Protein AF-0000000086504980 (afdb_ho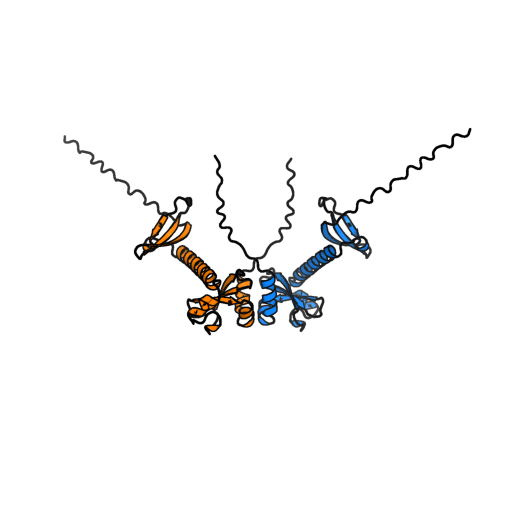modimer)

Nearest PDB structures (foldseek):
  2fmm-assembly1_D  TM=9.911E-01  e=4.989E-09  Homo sapiens
  8jzw-assembly2_B  TM=9.866E-01  e=5.609E-09  Homo sapiens
  6hw2-assembly1_B  TM=9.630E-01  e=6.687E-09  Homo sapiens
  3kup-assembly1_B  TM=9.904E-01  e=2.157E-08  Homo sapiens
  5t1g-assembly1_A  TM=1.002E+00  e=3.654E-08  Homo sapiens

InterPro domains:
  IPR000953 Chromo/chromo shadow domain [PS50013] (20-78)
  IPR000953 Chromo/chromo shadow domain [PS50013] (99-157)
  IPR000953 Chromo/chromo shadow domain [SM00298] (19-71)
  IPR000953 Chromo/chromo shadow domain [SM00298] (98-150)
  IPR008251 Chromo shadow domain [PF01393] (95-154)
  IPR008251 Chromo shadow domain [SM00300] (93-155)
  IPR016197 Chromo-like domain superfamily [SSF54160] (14-74)
  IPR016197 Chromo-like domain superfamily [SSF54160] (91-155)
  IPR017984 Chromo domain subgroup [PR00504] (17-25)
  IPR017984 Chromo domain subgroup [PR00504] (30-44)
  IPR017984 Chromo domain subgroup [PR00504] (45-57)
  IPR023779 Chromo domain, conserved site [PS00598] (37-57)
  IPR023780 Chromo domain [PF00385] (20-69)
  IPR051219 Heterochromatin-associated chromo domain-containing protein [PTHR22812] (3-74)

Sequence (332 aa):
MAEKPKDDTVAEGEEPEEEFTVEKVVDSRMRGGKKEYLLKWKGYPDSENTWEPEENLDCPDLIAAYEDKKKKKDYFEEGSEHPSDLEADNKPRGFDRGLAPERIIGATDSSGELMFLMKWKDSDEADLVPARQANIKCPQIVIAFYEERLTWHTHNDNEDDDKKGDMAEKPKDDTVAEGEEPEEEFTVEKVVDSRMRGGKKEYLLKWKGYPDSENTWEPEENLDCPDLIAAYEDKKKKKDYFEEGSEHPSDLEADNKPRGFDRGLAPERIIGATDSSGELMFLMKWKDS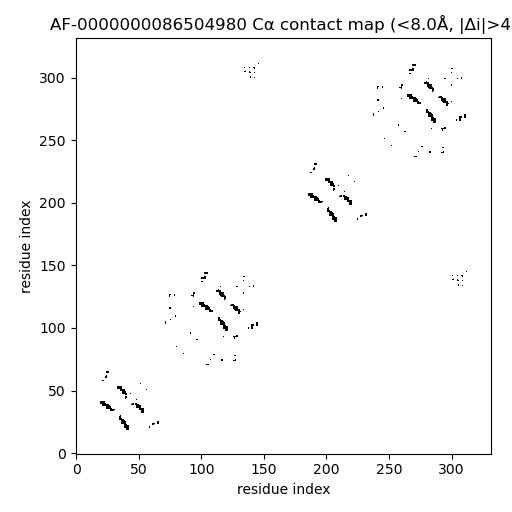DEADLVPARQANIKCPQIVIAFYEERLTWHTHNDNEDDDKKGD

pLDDT: mean 83.07, std 22.73, range [23.31, 98.94]

Radius of gyration: 33.42 Å; Cα contacts (8 Å, |Δi|>4): 359; chains: 2; bounding box: 86×126×79 Å

Organism: NCBI:txid100452

Secondary structure (DSSP, 8-state):
-------------------PPEEEEEEEEEETTEEEEEEEETTS-GGG-EEEEGGG---HHHHHHHHHHHHHHHHHHHHHS-HHHHTTT----GGGG-PPEEEEEEEE-TTSS-EEEEEETT-S-EEEEEHHHHHHH-HHHHHHHHHTT-----------------/-------------------PPEEEEEEEEEETTEEEEEEEETTS-GGG-EEEEGGG---HHHHHHHHHHHHHHHHHHHHHS-HHHHTTT----GGGG-PPEEEEEEEE-TTSS-EEEEEETT-S-EEEEEHHHHHHH-HHHHHHHHHTT-----------------

Foldseek 3Di:
DPPDPPPCPVPPPPPPPPDWAFDAFDDWDADPNFIWTFTDTPPDDSVPTDIDTPVPDDCVPRVVVVVVVVVVVVQVVVQLPPPVVVVPVVDDADCRNVFAWDAFDDWDCPNVAIWTFTDGPPDPDTHTDGPVVCCPPPVVRVVVRVVVVDDDDDPPPPPPPPPPDD/DDDPPPCCPVPPPPPPPPDWDFDAFDDWDADPNFIWTFTDTPPDDSVPTDIDTPVPDDCVPRVVVVVVVVVVVVQVVVQLPPPVVVVPVVDDADCRNVFAWDAFDDWDCPNVAIWTFTDGPPDPDTHTDGPVVCCPPPVVRVVVRVVVVDDDDDPPPPPPPPPPDD

Structure (mmCIF, N/CA/C/O backbone):
data_AF-0000000086504980-model_v1
#
loop_
_entity.id
_entity.type
_entity.pdbx_description
1 polymer 'Chromo domain-containing protein'
#
loop_
_atom_site.group_PDB
_atom_site.id
_atom_site.type_symbol
_atom_site.label_atom_id
_atom_site.label_alt_id
_atom_site.label_comp_id
_atom_site.label_asym_id
_atom_site.label_entity_id
_atom_site.label_seq_id
_atom_site.pdbx_PDB_ins_code
_atom_site.Cartn_x
_atom_site.Cartn_y
_atom_site.Cartn_z
_atom_site.occupancy
_atom_site.B_iso_or_equiv
_atom_site.auth_seq_id
_atom_site.auth_comp_id
_atom_site.auth_asym_id
_atom_site.auth_atom_id
_atom_site.pdbx_PDB_model_num
ATOM 1 N N . MET A 1 1 ? 63.844 -43.625 -48.812 1 30.23 1 MET A N 1
ATOM 2 C CA . MET A 1 1 ? 63.531 -42.938 -47.531 1 30.23 1 MET A CA 1
ATOM 3 C C . MET A 1 1 ? 62.094 -42.406 -47.562 1 30.23 1 MET A C 1
ATOM 5 O O . MET A 1 1 ? 61.781 -41.531 -48.344 1 30.23 1 MET A O 1
ATOM 9 N N . ALA A 1 2 ? 61.062 -43.25 -47.188 1 37.69 2 ALA A N 1
ATOM 10 C CA . ALA A 1 2 ? 59.594 -43.156 -47.219 1 37.69 2 ALA A CA 1
ATOM 11 C C . ALA A 1 2 ? 59.125 -41.969 -46.375 1 37.69 2 ALA A C 1
ATOM 13 O O . ALA A 1 2 ? 59.469 -41.875 -45.188 1 37.69 2 ALA A O 1
ATOM 14 N N . GLU A 1 3 ? 59.062 -40.781 -47.031 1 35.44 3 GLU A N 1
ATOM 15 C CA . GLU A 1 3 ? 58.531 -39.594 -46.375 1 35.44 3 GLU A CA 1
ATOM 16 C C . GLU A 1 3 ? 57.156 -39.812 -45.781 1 35.44 3 GLU A C 1
ATOM 18 O O . GLU A 1 3 ? 56.25 -40.25 -46.5 1 35.44 3 GLU A O 1
ATOM 23 N N . LYS A 1 4 ? 57.094 -40.219 -44.531 1 40.09 4 LYS A N 1
ATOM 24 C CA . LYS A 1 4 ? 55.844 -40.406 -43.75 1 40.09 4 LYS A CA 1
ATOM 25 C C . LYS A 1 4 ? 54.969 -39.188 -43.844 1 40.09 4 LYS A C 1
ATOM 27 O O . LYS A 1 4 ? 55.406 -38.062 -43.625 1 40.09 4 LYS A O 1
ATOM 32 N N . PRO A 1 5 ? 53.938 -39.219 -44.719 1 40.19 5 PRO A N 1
ATOM 33 C CA . PRO A 1 5 ? 53 -38.094 -44.75 1 40.19 5 PRO A CA 1
ATOM 34 C C . PRO A 1 5 ? 52.531 -37.656 -43.344 1 40.19 5 PRO A C 1
ATOM 36 O O . PRO A 1 5 ? 52.375 -38.5 -42.469 1 40.19 5 PRO A O 1
ATOM 39 N N . LYS A 1 6 ? 52.969 -36.5 -42.812 1 39.28 6 LYS A N 1
ATOM 40 C CA . LYS A 1 6 ? 52.5 -35.875 -41.594 1 39.28 6 LYS A CA 1
ATOM 41 C C . LYS A 1 6 ? 51 -35.844 -41.531 1 39.28 6 LYS A C 1
ATOM 43 O O . LYS A 1 6 ? 50.344 -35.344 -42.438 1 39.28 6 LYS A O 1
ATOM 48 N N . ASP A 1 7 ? 50.344 -36.969 -41.156 1 35.12 7 ASP A N 1
ATOM 49 C CA . ASP A 1 7 ? 48.938 -36.969 -40.812 1 35.12 7 ASP A CA 1
ATOM 50 C C . ASP A 1 7 ? 48.562 -35.781 -39.938 1 35.12 7 ASP A C 1
ATOM 52 O O . ASP A 1 7 ? 49 -35.688 -38.781 1 35.12 7 ASP A O 1
ATOM 56 N N . ASP A 1 8 ? 48.75 -34.5 -40.438 1 40.56 8 ASP A N 1
ATOM 57 C CA . ASP A 1 8 ? 48.188 -33.375 -39.75 1 40.56 8 ASP A CA 1
ATOM 58 C C . ASP A 1 8 ? 46.75 -33.625 -39.281 1 40.56 8 ASP A C 1
ATOM 60 O O . ASP A 1 8 ? 45.812 -33.625 -40.094 1 40.56 8 ASP A O 1
ATOM 64 N N . THR A 1 9 ? 46.531 -34.719 -38.531 1 39.75 9 THR A N 1
ATOM 65 C CA . THR A 1 9 ? 45.281 -34.781 -37.844 1 39.75 9 THR A CA 1
ATOM 66 C C . THR A 1 9 ? 44.906 -33.406 -37.25 1 39.75 9 THR A C 1
ATOM 68 O O . THR A 1 9 ? 45.625 -32.875 -36.406 1 39.75 9 THR A O 1
ATOM 71 N N . VAL A 1 10 ? 44.594 -32.406 -38.094 1 39.12 10 VAL A N 1
ATOM 72 C CA . VAL A 1 10 ? 43.906 -31.234 -37.594 1 39.12 10 VAL A CA 1
ATOM 73 C C . VAL A 1 10 ? 42.969 -31.625 -36.438 1 39.12 10 VAL A C 1
ATOM 75 O O . VAL A 1 10 ? 42.062 -32.469 -36.625 1 39.12 10 VAL A O 1
ATOM 78 N N . ALA A 1 11 ? 43.5 -31.703 -35.25 1 42.66 11 ALA A N 1
ATOM 79 C CA . ALA A 1 11 ? 42.656 -31.719 -34.062 1 42.66 11 ALA A CA 1
ATOM 80 C C . ALA A 1 11 ? 41.438 -30.797 -34.25 1 42.66 11 ALA A C 1
ATOM 82 O O . ALA A 1 11 ? 41.594 -29.625 -34.594 1 42.66 11 ALA A O 1
ATOM 83 N N . GLU A 1 12 ? 40.406 -31.234 -34.969 1 42.28 12 GLU A N 1
ATOM 84 C CA . GLU A 1 12 ? 39.125 -30.5 -34.875 1 42.28 12 GLU A CA 1
ATOM 85 C C . GLU A 1 12 ? 38.969 -29.891 -33.469 1 42.28 12 GLU A C 1
ATOM 87 O O . GLU A 1 12 ? 39.031 -30.594 -32.469 1 42.28 12 GLU A O 1
ATOM 92 N N . GLY A 1 13 ? 39.719 -28.844 -33.188 1 41.91 13 GLY A N 1
ATOM 93 C CA . GLY A 1 13 ? 39.531 -28.047 -32 1 41.91 13 GLY A CA 1
ATOM 94 C C . GLY A 1 13 ? 38.094 -28.125 -31.484 1 41.91 13 GLY A C 1
ATOM 95 O O . GLY A 1 13 ? 37.156 -28.266 -32.281 1 41.91 13 GLY A O 1
ATOM 96 N N . GLU A 1 14 ? 37.781 -28.922 -30.453 1 45.47 14 GLU A N 1
ATOM 97 C CA . GLU A 1 14 ? 36.562 -28.797 -29.688 1 45.47 14 GLU A CA 1
ATOM 98 C C . GLU A 1 14 ? 36.031 -27.359 -29.688 1 45.47 14 GLU A C 1
ATOM 100 O O . GLU A 1 14 ? 36.719 -26.438 -29.266 1 45.47 14 GLU A O 1
ATOM 105 N N . GLU A 1 15 ? 35.438 -26.859 -30.734 1 49.44 15 GLU A N 1
ATOM 106 C CA . GLU A 1 15 ? 34.719 -25.578 -30.688 1 49.44 15 GLU A CA 1
ATOM 107 C C . GLU A 1 15 ? 34.156 -25.312 -29.297 1 49.44 15 GLU A C 1
ATOM 109 O O . GLU A 1 15 ? 33.594 -26.203 -28.656 1 49.44 15 GLU A O 1
ATOM 114 N N . PRO A 1 16 ? 34.719 -24.484 -28.484 1 51.75 16 PRO A N 1
ATOM 115 C CA . PRO A 1 16 ? 34.125 -24.125 -27.203 1 51.75 16 PRO A CA 1
ATOM 116 C C . PRO A 1 16 ? 32.594 -24.109 -27.25 1 51.75 16 PRO A C 1
ATOM 118 O O . PRO A 1 16 ? 32 -23.609 -28.219 1 51.75 16 PRO A O 1
ATOM 121 N N . GLU A 1 17 ? 31.828 -25.094 -26.906 1 53.88 17 GLU A N 1
ATOM 122 C CA . GLU A 1 17 ? 30.391 -25.047 -26.75 1 53.88 17 GLU A CA 1
ATOM 123 C C . GLU A 1 17 ? 29.938 -23.75 -26.094 1 53.88 17 GLU A C 1
ATOM 125 O O . GLU A 1 17 ? 30.391 -23.406 -25 1 53.88 17 GLU A O 1
ATOM 130 N N . GLU A 1 18 ? 29.719 -22.641 -26.734 1 60.5 18 GLU A N 1
ATOM 131 C CA . GLU A 1 18 ? 29.219 -21.375 -26.219 1 60.5 18 GLU A CA 1
ATOM 132 C C . GLU A 1 18 ? 28.016 -21.578 -25.297 1 60.5 18 GLU A C 1
ATOM 134 O O . GLU A 1 18 ? 27.047 -22.219 -25.688 1 60.5 18 GLU A O 1
ATOM 139 N N . GLU A 1 19 ? 28.188 -21.625 -24.016 1 80.31 19 GLU A N 1
ATOM 140 C CA . GLU A 1 19 ? 27.109 -21.766 -23.031 1 80.31 19 GLU A CA 1
ATOM 141 C C . GLU A 1 19 ? 26.219 -20.531 -23.016 1 80.31 19 GLU A C 1
ATOM 143 O O . GLU A 1 19 ? 26.703 -19.406 -22.844 1 80.31 19 GLU A O 1
ATOM 148 N N . PHE A 1 20 ? 24.891 -20.688 -23.547 1 89.5 20 PHE A N 1
ATOM 149 C CA . PHE A 1 20 ? 23.906 -19.625 -23.547 1 89.5 20 PHE A CA 1
ATOM 150 C C . PHE A 1 20 ? 23.219 -19.5 -22.188 1 89.5 20 PHE A C 1
ATOM 152 O O . PHE A 1 20 ? 23.031 -20.5 -21.5 1 89.5 20 PHE A O 1
ATOM 159 N N . THR A 1 21 ? 23.141 -18.234 -21.797 1 94.88 21 THR A N 1
ATOM 160 C CA . THR A 1 21 ? 22.5 -17.969 -20.5 1 94.88 21 THR A CA 1
ATOM 161 C C . THR A 1 21 ? 21.078 -17.453 -20.703 1 94.88 21 THR A C 1
ATOM 163 O O . THR A 1 21 ? 20.828 -16.594 -21.547 1 94.88 21 THR A O 1
ATOM 166 N N . VAL A 1 22 ? 20.203 -18.078 -19.969 1 97 22 VAL A N 1
ATOM 167 C CA . VAL A 1 22 ? 18.812 -17.672 -20.062 1 97 22 VAL A CA 1
ATOM 168 C C . VAL A 1 22 ? 18.594 -16.359 -19.312 1 97 22 VAL A C 1
ATOM 170 O O . VAL A 1 22 ? 19.047 -16.219 -18.172 1 97 22 VAL A O 1
ATOM 173 N N . GLU A 1 23 ? 17.953 -15.367 -19.953 1 97.31 23 GLU A N 1
ATOM 174 C CA . GLU A 1 23 ? 17.562 -14.125 -19.297 1 97.31 23 GLU A CA 1
ATOM 175 C C . GLU A 1 23 ? 16.203 -14.266 -18.609 1 97.31 23 GLU A C 1
ATOM 177 O O . GLU A 1 23 ? 16.047 -13.891 -17.438 1 97.31 23 GLU A O 1
ATOM 182 N N . LYS A 1 24 ? 15.297 -14.75 -19.359 1 97.5 24 LYS A N 1
ATOM 183 C CA . LYS A 1 24 ? 13.953 -14.883 -18.812 1 97.5 24 LYS A CA 1
ATOM 184 C C . LYS A 1 24 ? 13.172 -15.984 -19.516 1 97.5 24 LYS A C 1
ATOM 186 O O . LYS A 1 24 ? 13.453 -16.312 -20.672 1 97.5 24 LYS A O 1
ATOM 191 N N . VAL A 1 25 ? 12.25 -16.594 -18.812 1 98.06 25 VAL A N 1
ATOM 192 C CA . VAL A 1 25 ? 11.266 -17.516 -19.391 1 98.06 25 VAL A CA 1
ATOM 193 C C . VAL A 1 25 ? 10.039 -16.719 -19.844 1 98.06 25 VAL A C 1
ATOM 195 O O . VAL A 1 25 ? 9.414 -16.016 -19.047 1 98.06 25 VAL A O 1
ATOM 198 N N . VAL A 1 26 ? 9.617 -16.859 -21.109 1 97.44 26 VAL A N 1
ATOM 199 C CA . VAL A 1 26 ? 8.609 -15.992 -21.719 1 97.44 26 VAL A CA 1
ATOM 200 C C . VAL A 1 26 ? 7.262 -16.719 -21.75 1 97.44 26 VAL A C 1
ATOM 202 O O . VAL A 1 26 ? 6.211 -16.094 -21.562 1 97.44 26 VAL A O 1
ATOM 205 N N . ASP A 1 27 ? 7.305 -17.984 -22.031 1 97.62 27 ASP A N 1
ATOM 206 C CA . ASP A 1 27 ? 6.098 -18.781 -22.219 1 97.62 27 ASP A CA 1
ATOM 207 C C . ASP A 1 27 ? 6.363 -20.266 -21.953 1 97.62 27 ASP A C 1
ATOM 209 O O . ASP A 1 27 ? 7.512 -20.656 -21.734 1 97.62 27 ASP A O 1
ATOM 213 N N . SER A 1 28 ? 5.223 -21.047 -21.891 1 97.88 28 SER A N 1
ATOM 214 C CA . SER A 1 28 ? 5.344 -22.484 -21.688 1 97.88 28 SER A CA 1
ATOM 215 C C . SER A 1 28 ? 4.293 -23.25 -22.5 1 97.88 28 SER A C 1
ATOM 217 O O . SER A 1 28 ? 3.225 -22.703 -22.797 1 97.88 28 SER A O 1
ATOM 219 N N . ARG A 1 29 ? 4.629 -24.469 -22.844 1 97.19 29 ARG A N 1
ATOM 220 C CA . ARG A 1 29 ? 3.686 -25.297 -23.578 1 97.19 29 ARG A CA 1
ATOM 221 C C . ARG A 1 29 ? 3.986 -26.781 -23.359 1 97.19 29 ARG A C 1
ATOM 223 O O . ARG A 1 29 ? 5.027 -27.141 -22.797 1 97.19 29 ARG A O 1
ATOM 230 N N . MET A 1 30 ? 2.998 -27.625 -23.656 1 96.62 30 MET A N 1
ATOM 231 C CA . MET A 1 30 ? 3.166 -29.078 -23.656 1 96.62 30 MET A CA 1
ATOM 232 C C . MET A 1 30 ? 3.279 -29.609 -25.078 1 96.62 30 MET A C 1
ATOM 234 O O . MET A 1 30 ? 2.414 -29.359 -25.906 1 96.62 30 MET A O 1
ATOM 238 N N . ARG A 1 31 ? 4.316 -30.203 -25.469 1 92.31 31 ARG A N 1
ATOM 239 C CA . ARG A 1 31 ? 4.52 -30.844 -26.766 1 92.31 31 ARG A CA 1
ATOM 240 C C . ARG A 1 31 ? 4.934 -32.312 -26.609 1 92.31 31 ARG A C 1
ATOM 242 O O . ARG A 1 31 ? 5.992 -32.594 -26.047 1 92.31 31 ARG A O 1
ATOM 249 N N . GLY A 1 32 ? 4.109 -33.312 -27.219 1 91.62 32 GLY A N 1
ATOM 250 C CA . GLY A 1 32 ? 4.426 -34.719 -27.141 1 91.62 32 GLY A CA 1
ATOM 251 C C . GLY A 1 32 ? 4.621 -35.219 -25.719 1 91.62 32 GLY A C 1
ATOM 252 O O . GLY A 1 32 ? 5.551 -35.969 -25.438 1 91.62 32 GLY A O 1
ATOM 253 N N . GLY A 1 33 ? 3.926 -34.656 -24.781 1 91.81 33 GLY A N 1
ATOM 254 C CA . GLY A 1 33 ? 3.973 -35.031 -23.391 1 91.81 33 GLY A CA 1
ATOM 255 C C . GLY A 1 33 ? 5.117 -34.406 -22.625 1 91.81 33 GLY A C 1
ATOM 256 O O . GLY A 1 33 ? 5.344 -34.719 -21.453 1 91.81 33 GLY A O 1
ATOM 257 N N . LYS A 1 34 ? 5.859 -33.594 -23.328 1 94.75 34 LYS A N 1
ATOM 258 C CA . LYS A 1 34 ? 6.984 -32.906 -22.688 1 94.75 34 LYS A CA 1
ATOM 259 C C . LYS A 1 34 ? 6.711 -31.422 -22.531 1 94.75 34 LYS A C 1
ATOM 261 O O . LYS A 1 34 ? 6.164 -30.797 -23.438 1 94.75 34 LYS A O 1
ATOM 266 N N . LYS A 1 35 ? 7.09 -30.906 -21.328 1 97.06 35 LYS A N 1
ATOM 267 C CA . LYS A 1 35 ? 6.965 -29.469 -21.062 1 97.06 35 LYS A CA 1
ATOM 268 C C . LYS A 1 35 ? 8.102 -28.688 -21.734 1 97.06 35 LYS A C 1
ATOM 270 O O . LYS A 1 35 ? 9.266 -29.078 -21.625 1 97.06 35 LYS A O 1
ATOM 275 N N . GLU A 1 36 ? 7.711 -27.641 -22.453 1 98.25 36 GLU A N 1
ATOM 276 C CA . GLU A 1 36 ? 8.68 -26.75 -23.078 1 98.25 36 GLU A CA 1
ATOM 277 C C . GLU A 1 36 ? 8.469 -25.297 -22.641 1 98.25 36 GLU A C 1
ATOM 279 O O . GLU A 1 36 ? 7.348 -24.891 -22.344 1 98.25 36 GLU A O 1
ATOM 284 N N . TYR A 1 37 ? 9.641 -24.594 -22.594 1 98.56 37 TYR A N 1
ATOM 285 C CA . TYR A 1 37 ? 9.602 -23.188 -22.234 1 98.56 37 TYR A CA 1
ATOM 286 C C . TYR A 1 37 ? 10.203 -22.328 -23.344 1 98.56 37 TYR A C 1
ATOM 288 O O . TYR A 1 37 ? 11.211 -22.688 -23.953 1 98.56 37 TYR A O 1
ATOM 296 N N . LEU A 1 38 ? 9.547 -21.156 -23.672 1 98.44 38 LEU A N 1
ATOM 297 C CA . LEU A 1 38 ? 10.109 -20.141 -24.547 1 98.44 38 LEU A CA 1
ATOM 298 C C . LEU A 1 38 ? 11.078 -19.25 -23.781 1 98.44 38 LEU A C 1
ATOM 300 O O . LEU A 1 38 ? 10.703 -18.609 -22.797 1 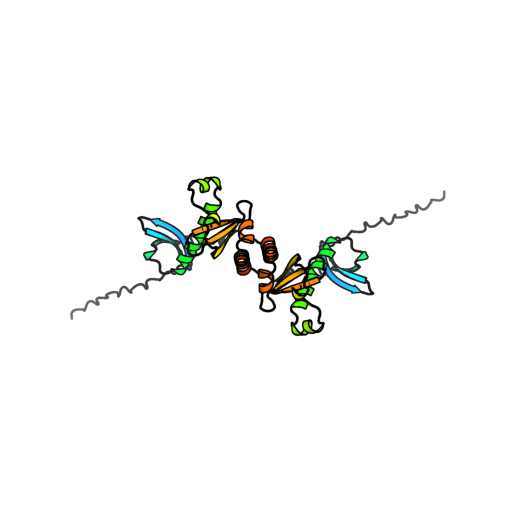98.44 38 LEU A O 1
ATOM 304 N N . LEU A 1 39 ? 12.359 -19.203 -24.281 1 98.44 39 LEU A N 1
ATOM 305 C CA . LEU A 1 39 ? 13.406 -18.547 -23.5 1 98.44 39 LEU A CA 1
ATOM 306 C C . LEU A 1 39 ? 13.891 -17.297 -24.219 1 98.44 39 LEU A C 1
ATOM 308 O O . LEU A 1 39 ? 14.133 -17.312 -25.422 1 98.44 39 LEU A O 1
ATOM 312 N N . LYS A 1 40 ? 14.016 -16.266 -23.438 1 98.44 40 LYS A N 1
ATOM 313 C CA . LYS A 1 40 ? 14.828 -15.133 -23.859 1 98.44 40 LYS A CA 1
ATOM 314 C C . LYS A 1 40 ? 16.266 -15.289 -23.375 1 98.44 40 LYS A C 1
ATOM 316 O O . LYS A 1 40 ? 16.516 -15.516 -22.188 1 98.44 40 LYS A O 1
ATOM 321 N N . TRP A 1 41 ? 17.188 -15.172 -24.328 1 97.19 41 TRP A N 1
ATOM 322 C CA . TRP A 1 41 ? 18.594 -15.398 -24.016 1 97.19 41 TRP A CA 1
ATOM 323 C C . TRP A 1 41 ? 19.297 -14.078 -23.703 1 97.19 41 TRP A C 1
ATOM 325 O O . TRP A 1 41 ? 19.047 -13.062 -24.359 1 97.19 41 TRP A O 1
ATOM 335 N N . LYS A 1 42 ? 20.219 -14.188 -22.703 1 96.75 42 LYS A N 1
ATOM 336 C CA . LYS A 1 42 ? 20.984 -13 -22.328 1 96.75 42 LYS A CA 1
ATOM 337 C C . LYS A 1 42 ? 21.797 -12.469 -23.516 1 96.75 42 LYS A C 1
ATOM 339 O O . LYS A 1 42 ? 22.516 -13.227 -24.156 1 96.75 42 LYS A O 1
ATOM 344 N N . GLY A 1 43 ? 21.625 -11.148 -23.844 1 96 43 GLY A N 1
ATOM 345 C CA . GLY A 1 43 ? 22.391 -10.531 -24.906 1 96 43 GLY A CA 1
ATOM 346 C C . GLY A 1 43 ? 21.734 -10.664 -26.266 1 96 43 GLY A C 1
ATOM 347 O O . GLY A 1 43 ? 22.25 -10.156 -27.266 1 96 43 GLY A O 1
ATOM 348 N N . TYR A 1 44 ? 20.609 -11.422 -26.375 1 96.38 44 TYR A N 1
ATOM 349 C CA . TYR A 1 44 ? 19.938 -11.633 -27.656 1 96.38 44 TYR A CA 1
ATOM 350 C C . TYR A 1 44 ? 18.531 -11.023 -27.656 1 96.38 44 TYR A C 1
ATOM 352 O O . TYR A 1 44 ? 17.891 -10.938 -26.594 1 96.38 44 TYR A O 1
ATOM 360 N N . PRO A 1 45 ? 18.109 -10.43 -28.75 1 96.81 45 PRO A N 1
ATOM 361 C CA . PRO A 1 45 ? 16.75 -9.875 -28.844 1 96.81 45 PRO A CA 1
ATOM 362 C C . PRO A 1 45 ? 15.664 -10.953 -28.766 1 96.81 45 PRO A C 1
ATOM 364 O O . PRO A 1 45 ? 15.969 -12.148 -28.859 1 96.81 45 PRO A O 1
ATOM 367 N N . ASP A 1 46 ? 14.492 -10.516 -28.609 1 96.38 46 ASP A N 1
ATOM 368 C CA . ASP A 1 46 ? 13.367 -11.43 -28.469 1 96.38 46 ASP A CA 1
ATOM 369 C C . ASP A 1 46 ? 13.203 -12.297 -29.719 1 96.38 46 ASP A C 1
ATOM 371 O O . ASP A 1 46 ? 12.656 -13.398 -29.656 1 96.38 46 ASP A O 1
ATOM 375 N N . SER A 1 47 ? 13.562 -11.766 -30.875 1 97.25 47 SER A N 1
ATOM 376 C CA . SER A 1 47 ? 13.445 -12.492 -32.125 1 97.25 47 SER A CA 1
ATOM 377 C C . SER A 1 47 ? 14.234 -13.797 -32.094 1 97.25 47 SER A C 1
ATOM 379 O O . SER A 1 47 ? 14.016 -14.688 -32.938 1 97.25 47 SER A O 1
ATOM 381 N N . GLU A 1 48 ? 15.125 -13.898 -31.172 1 96.88 48 GLU A N 1
ATOM 382 C CA . GLU A 1 48 ? 15.984 -15.078 -31.094 1 96.88 48 GLU A CA 1
ATOM 383 C C . GLU A 1 48 ? 15.531 -16.016 -29.969 1 96.88 48 GLU A C 1
ATOM 385 O O . GLU A 1 48 ? 16.234 -16.969 -29.641 1 96.88 48 GLU A O 1
ATOM 390 N N . ASN A 1 49 ? 14.414 -15.75 -29.453 1 97.94 49 ASN A N 1
ATOM 391 C CA . ASN A 1 49 ? 13.867 -16.656 -28.453 1 97.94 49 ASN A CA 1
ATOM 392 C C . ASN A 1 49 ? 13.68 -18.062 -29.016 1 97.94 49 ASN A C 1
ATOM 394 O O . ASN A 1 49 ? 13.383 -18.219 -30.203 1 97.94 49 ASN A O 1
ATOM 398 N N . THR A 1 50 ? 13.836 -19.141 -28.203 1 97.75 50 THR A N 1
ATOM 399 C CA . THR A 1 50 ? 13.664 -20.5 -28.688 1 97.75 50 THR A CA 1
ATOM 400 C C . THR A 1 50 ? 12.914 -21.344 -27.672 1 97.75 50 THR A C 1
ATOM 402 O O . THR A 1 50 ? 13.031 -21.125 -26.453 1 97.75 50 THR A O 1
ATOM 405 N N . TRP A 1 51 ? 12.133 -22.234 -28.078 1 97.88 51 TRP A N 1
ATOM 406 C CA . TRP A 1 51 ? 11.492 -23.234 -27.234 1 97.88 51 TRP A CA 1
ATOM 407 C C . TRP A 1 51 ? 12.477 -24.328 -26.844 1 97.88 51 TRP A C 1
ATOM 409 O O . TRP A 1 51 ? 13.125 -24.938 -27.703 1 97.88 51 TRP A O 1
ATOM 419 N N . GLU A 1 52 ? 12.664 -24.531 -25.516 1 96.75 52 GLU A N 1
ATOM 420 C CA . GLU A 1 52 ? 13.57 -25.547 -24.984 1 96.75 52 GLU A CA 1
ATOM 421 C C . GLU A 1 52 ? 12.844 -26.484 -24.016 1 96.75 52 GLU A C 1
ATOM 423 O O . GLU A 1 52 ? 12.055 -26.031 -23.188 1 96.75 52 GLU A O 1
ATOM 428 N N . PRO A 1 53 ? 13.07 -27.812 -24.219 1 96.88 53 PRO A N 1
ATOM 429 C CA . PRO A 1 53 ? 12.484 -28.734 -23.25 1 96.88 53 PRO A CA 1
ATOM 430 C C . PRO A 1 53 ? 12.977 -28.484 -21.828 1 96.88 53 PRO A C 1
ATOM 432 O O . PRO A 1 53 ? 14.141 -28.109 -21.625 1 96.88 53 PRO A O 1
ATOM 435 N N . GLU A 1 54 ? 12.078 -28.703 -20.859 1 96.5 54 GLU A N 1
ATOM 436 C CA . GLU A 1 54 ? 12.398 -28.469 -19.453 1 96.5 54 GLU A CA 1
ATOM 437 C C . GLU A 1 54 ? 13.648 -29.234 -19.047 1 96.5 54 GLU A C 1
ATOM 439 O O . GLU A 1 54 ? 14.484 -28.719 -18.297 1 96.5 54 GLU A O 1
ATOM 444 N N . GLU A 1 55 ? 13.852 -30.438 -19.531 1 94.94 55 GLU A N 1
ATOM 445 C CA . GLU A 1 55 ? 14.953 -31.312 -19.141 1 94.94 55 GLU A CA 1
ATOM 446 C C . GLU A 1 55 ? 16.297 -30.75 -19.578 1 94.94 55 GLU A C 1
ATOM 448 O O . GLU A 1 55 ? 17.344 -31.141 -19.062 1 94.94 55 GLU A O 1
ATOM 453 N N . ASN A 1 56 ? 16.312 -29.797 -20.516 1 92.44 56 ASN A N 1
ATOM 454 C CA . ASN A 1 56 ? 17.547 -29.219 -21.031 1 92.44 56 ASN A CA 1
ATOM 455 C C . ASN A 1 56 ? 17.953 -27.984 -20.25 1 92.44 56 ASN A C 1
ATOM 457 O O . ASN A 1 56 ? 19.031 -27.422 -20.484 1 92.44 56 ASN A O 1
ATOM 461 N N . LEU A 1 57 ? 17.078 -27.578 -19.422 1 95.06 57 LEU A N 1
ATOM 462 C CA . LEU A 1 57 ? 17.281 -26.266 -18.797 1 95.06 57 LEU A CA 1
ATOM 463 C C . LEU A 1 57 ? 17.859 -26.422 -17.391 1 95.06 57 LEU A C 1
ATOM 465 O O . LEU A 1 57 ? 17.484 -27.344 -16.656 1 95.06 57 LEU A O 1
ATOM 469 N N . ASP A 1 58 ? 18.922 -25.578 -17.094 1 94.62 58 ASP A N 1
ATOM 470 C CA . ASP A 1 58 ? 19.531 -25.531 -15.766 1 94.62 58 ASP A CA 1
ATOM 471 C C . ASP A 1 58 ? 19.266 -24.203 -15.078 1 94.62 58 ASP A C 1
ATOM 473 O O . ASP A 1 58 ? 20.203 -23.562 -14.578 1 94.62 58 ASP A O 1
ATOM 477 N N . CYS A 1 59 ? 18.047 -23.688 -14.992 1 95.81 59 CYS A N 1
ATOM 478 C CA . CYS A 1 59 ? 17.656 -22.438 -14.359 1 95.81 59 CYS A CA 1
ATOM 479 C C . CYS A 1 59 ? 16.375 -22.609 -13.547 1 95.81 59 CYS A C 1
ATOM 481 O O . CYS A 1 59 ? 15.367 -21.953 -13.828 1 95.81 59 CYS A O 1
ATOM 483 N N . PRO A 1 60 ? 16.5 -23.453 -12.562 1 96 60 PRO A N 1
ATOM 484 C CA . PRO A 1 60 ? 15.305 -23.781 -11.773 1 96 60 PRO A CA 1
ATOM 485 C C . PRO A 1 60 ? 14.625 -22.547 -11.203 1 96 60 PRO A C 1
ATOM 487 O O . PRO A 1 60 ? 13.391 -22.484 -11.133 1 96 60 PRO A O 1
ATOM 490 N N . ASP A 1 61 ? 15.43 -21.531 -10.836 1 97.06 61 ASP A N 1
ATOM 491 C CA . ASP A 1 61 ? 14.859 -20.344 -10.227 1 97.06 61 ASP A CA 1
ATOM 492 C C . ASP A 1 61 ? 13.992 -19.562 -11.219 1 97.06 61 ASP A C 1
ATOM 494 O O . ASP A 1 61 ? 12.891 -19.125 -10.891 1 97.06 61 ASP A O 1
ATOM 498 N N . LEU A 1 62 ? 14.453 -19.438 -12.344 1 97.5 62 LEU A N 1
ATOM 499 C CA . LEU A 1 62 ? 13.711 -18.719 -13.375 1 97.5 62 LEU A CA 1
ATOM 500 C C . LEU A 1 62 ? 12.422 -19.469 -13.734 1 97.5 62 LEU A C 1
ATOM 502 O O . LEU A 1 62 ? 11.383 -18.844 -13.938 1 97.5 62 LEU A O 1
ATOM 506 N N . ILE A 1 63 ? 12.516 -20.734 -13.812 1 97.25 63 ILE A N 1
ATOM 507 C CA . ILE A 1 63 ? 11.359 -21.562 -14.148 1 97.25 63 ILE A CA 1
ATOM 508 C C . ILE A 1 63 ? 10.312 -21.453 -13.039 1 97.25 63 ILE A C 1
ATOM 510 O O . ILE A 1 63 ? 9.125 -21.25 -13.312 1 97.25 63 ILE A O 1
ATOM 514 N N . ALA A 1 64 ? 10.836 -21.578 -11.852 1 96.44 64 ALA A N 1
ATOM 515 C CA . ALA A 1 64 ? 9.93 -21.469 -10.711 1 96.44 64 ALA A CA 1
ATOM 516 C C . ALA A 1 64 ? 9.219 -20.125 -10.695 1 96.44 64 ALA A C 1
ATOM 518 O O . ALA A 1 64 ? 8.016 -20.047 -10.445 1 96.44 64 ALA A O 1
ATOM 519 N N . ALA A 1 65 ? 9.961 -19.125 -10.906 1 96 65 ALA A N 1
ATOM 520 C CA . ALA A 1 65 ? 9.391 -17.781 -10.922 1 96 65 ALA A CA 1
ATOM 521 C C . ALA A 1 65 ? 8.312 -17.656 -11.992 1 96 65 ALA A C 1
ATOM 523 O O . ALA A 1 65 ? 7.246 -17.078 -11.742 1 96 65 ALA A O 1
ATOM 524 N N . TYR A 1 66 ? 8.57 -18.109 -13.125 1 96.88 66 TYR A N 1
ATOM 525 C CA . TYR A 1 66 ? 7.617 -18.078 -14.234 1 96.88 66 TYR A CA 1
ATOM 526 C C . TYR A 1 66 ? 6.348 -18.844 -13.883 1 96.88 66 TYR A C 1
ATOM 528 O O . TYR A 1 66 ? 5.238 -18.344 -14.102 1 96.88 66 TYR A O 1
ATOM 536 N N . GLU A 1 67 ? 6.555 -20.016 -13.398 1 95.62 67 GLU A N 1
ATOM 537 C CA . GLU A 1 67 ? 5.41 -20.859 -13.07 1 95.62 67 GLU A CA 1
ATOM 538 C C . GLU A 1 67 ? 4.555 -20.234 -11.977 1 95.62 67 GLU A C 1
ATOM 540 O O . GLU A 1 67 ? 3.328 -20.328 -12.008 1 95.62 67 GLU A O 1
ATOM 545 N N . ASP A 1 68 ? 5.195 -19.672 -11.039 1 93.94 68 ASP A N 1
ATOM 546 C CA . ASP A 1 68 ? 4.473 -18.984 -9.969 1 93.94 68 ASP A CA 1
ATOM 547 C C . ASP A 1 68 ? 3.625 -17.844 -10.516 1 93.94 68 ASP A C 1
ATOM 549 O O . ASP A 1 68 ? 2.465 -17.688 -10.125 1 93.94 68 ASP A O 1
ATOM 553 N N . LYS A 1 69 ? 4.207 -17.078 -11.32 1 94.5 69 LYS A N 1
ATOM 554 C CA . LYS A 1 69 ? 3.488 -15.969 -11.945 1 94.5 69 LYS A CA 1
ATOM 555 C C . LYS A 1 69 ? 2.295 -16.469 -12.75 1 94.5 69 LYS A C 1
ATOM 557 O O . LYS A 1 69 ? 1.208 -15.891 -12.688 1 94.5 69 LYS A O 1
ATOM 562 N N . LYS A 1 70 ? 2.539 -17.438 -13.508 1 94.25 70 LYS A N 1
ATOM 563 C CA . LYS A 1 70 ? 1.488 -18.016 -14.336 1 94.25 70 LYS A CA 1
ATOM 564 C C . LYS A 1 70 ? 0.341 -18.547 -13.484 1 94.25 70 LYS A C 1
ATOM 566 O O . LYS A 1 70 ? -0.83 -18.328 -13.805 1 94.25 70 LYS A O 1
ATOM 571 N N . LYS A 1 71 ? 0.689 -19.25 -12.469 1 93.38 71 LYS A N 1
ATOM 572 C CA . LYS A 1 71 ? -0.313 -19.797 -11.555 1 93.38 71 LYS A CA 1
ATOM 573 C C . LYS A 1 71 ? -1.186 -18.688 -10.969 1 93.38 71 LYS A C 1
ATOM 575 O O . LYS A 1 71 ? -2.41 -18.812 -10.914 1 93.38 71 LYS A O 1
ATOM 580 N N . LYS A 1 72 ? -0.627 -17.688 -10.492 1 94.12 72 LYS A N 1
ATOM 581 C CA . LYS A 1 72 ? -1.365 -16.562 -9.93 1 94.12 72 LYS A CA 1
ATOM 582 C C . LYS A 1 72 ? -2.312 -15.953 -10.961 1 94.12 72 LYS A C 1
ATOM 584 O O . LYS A 1 72 ? -3.471 -15.656 -10.648 1 94.12 72 LYS A O 1
ATOM 589 N N . LYS A 1 73 ? -1.712 -15.766 -12.133 1 93.31 73 LYS A N 1
ATOM 590 C CA . LYS A 1 73 ? -2.527 -15.219 -13.211 1 93.31 73 LYS A CA 1
ATOM 591 C C . LYS A 1 73 ? -3.738 -16.109 -13.484 1 93.31 73 LYS A C 1
ATOM 593 O O . LYS A 1 73 ? -4.848 -15.609 -13.68 1 93.31 73 LYS A O 1
ATOM 598 N N . ASP A 1 74 ? -3.498 -17.328 -13.508 1 92.31 74 ASP A N 1
ATOM 599 C CA . ASP A 1 74 ? -4.578 -18.281 -13.742 1 92.31 74 ASP A CA 1
ATOM 600 C C . ASP A 1 74 ? -5.633 -18.203 -12.641 1 92.31 74 ASP A C 1
ATOM 602 O O . ASP A 1 74 ? -6.832 -18.25 -12.922 1 92.31 74 ASP A O 1
ATOM 606 N N . TYR A 1 75 ? -5.191 -18.109 -11.453 1 91.88 75 TYR A N 1
ATOM 607 C CA . TYR A 1 75 ? -6.113 -18 -10.328 1 91.88 75 TYR A CA 1
ATOM 608 C C . TYR A 1 75 ? -6.969 -16.734 -10.438 1 91.88 75 TYR A C 1
ATOM 610 O O . TYR A 1 75 ? -8.172 -16.781 -10.18 1 91.88 75 TYR A O 1
ATOM 618 N N . PHE A 1 76 ? -6.379 -15.68 -10.812 1 92.56 76 PHE A N 1
ATOM 619 C CA . PHE A 1 76 ? -7.125 -14.43 -10.961 1 92.56 76 PHE A CA 1
ATOM 620 C C . PHE A 1 76 ? -8.156 -14.547 -12.078 1 92.56 76 PHE A C 1
ATOM 622 O O . PHE A 1 76 ? -9.289 -14.078 -11.93 1 92.56 76 PHE A O 1
ATOM 629 N N . GLU A 1 77 ? -7.777 -15.203 -13.117 1 87.19 77 GLU A N 1
ATOM 630 C CA . GLU A 1 77 ? -8.656 -15.336 -14.273 1 87.19 77 GLU A CA 1
ATOM 631 C C . GLU A 1 77 ? -9.805 -16.297 -13.984 1 87.19 77 GLU A C 1
ATOM 633 O O . GLU A 1 77 ? -10.945 -16.062 -14.391 1 87.19 77 GLU A O 1
ATOM 638 N N . GLU A 1 78 ? -9.5 -17.297 -13.398 1 83.12 78 GLU A N 1
ATOM 639 C CA . GLU A 1 78 ? -10.516 -18.297 -13.078 1 83.12 78 GLU A CA 1
ATOM 640 C C . GLU A 1 78 ? -11.508 -17.766 -12.039 1 83.12 78 GLU A C 1
ATOM 642 O O . GLU A 1 78 ? -12.695 -18.078 -12.086 1 83.12 78 GLU A O 1
ATOM 647 N N . GLY A 1 79 ? -11.039 -17.016 -11.086 1 79.44 79 GLY A N 1
ATOM 648 C CA . GLY A 1 79 ? -11.883 -16.469 -10.039 1 79.44 79 GLY A CA 1
ATOM 649 C C . GLY A 1 79 ? -12.781 -15.344 -10.516 1 79.44 79 GLY A C 1
ATOM 650 O O . GLY A 1 79 ? -13.781 -15.023 -9.875 1 79.44 79 GLY A O 1
ATOM 651 N N . SER A 1 80 ? -12.297 -14.648 -11.508 1 71.5 80 SER A N 1
ATOM 652 C CA . SER A 1 80 ? -13.086 -13.547 -12.047 1 71.5 80 SER A CA 1
ATOM 653 C C . SER A 1 80 ? -14.234 -14.055 -12.914 1 71.5 80 SER A C 1
ATOM 655 O O . SER A 1 80 ? -15.141 -13.297 -13.258 1 71.5 80 SER A O 1
ATOM 657 N N . GLU A 1 81 ? -14.086 -15.273 -13.305 1 64.12 81 GLU A N 1
ATOM 658 C CA . GLU A 1 81 ? -15.172 -15.836 -14.109 1 64.12 81 GLU A CA 1
ATOM 659 C C . GLU A 1 81 ? -16.438 -15.984 -13.281 1 64.12 81 GLU A C 1
ATOM 661 O O . GLU A 1 81 ? -16.391 -16.109 -12.062 1 64.12 81 GLU A O 1
ATOM 666 N N . HIS A 1 82 ? -17.609 -15.57 -13.805 1 57.31 82 HIS A N 1
ATOM 667 C CA . HIS A 1 82 ? -18.953 -15.445 -13.281 1 57.31 82 HIS A CA 1
ATOM 668 C C . HIS A 1 82 ? -19.25 -16.516 -12.234 1 57.31 82 HIS A C 1
ATOM 670 O O . HIS A 1 82 ? -19.047 -17.703 -12.477 1 57.31 82 HIS A O 1
ATOM 676 N N . PRO A 1 83 ? -19.391 -15.93 -10.961 1 54.25 83 PRO A N 1
ATOM 677 C CA . PRO A 1 83 ? -19.766 -16.797 -9.836 1 54.25 83 PRO A CA 1
ATOM 678 C C . PRO A 1 83 ? -20.656 -17.953 -10.258 1 54.25 83 PRO A C 1
ATOM 680 O O . PRO A 1 83 ? -20.578 -19.031 -9.672 1 54.25 83 PRO A O 1
ATOM 683 N N . SER A 1 84 ? -21.516 -17.688 -11.133 1 53.28 84 SER A N 1
ATOM 684 C CA . SER A 1 84 ? -22.5 -18.688 -11.516 1 53.28 84 SER A CA 1
ATOM 685 C C . SER A 1 84 ? -21.844 -19.953 -12.031 1 53.28 84 SER A C 1
ATOM 687 O O . SER A 1 84 ? -22.328 -21.062 -11.789 1 53.28 84 SER A O 1
ATOM 689 N N . ASP A 1 85 ? -20.844 -19.797 -12.742 1 53.06 85 ASP A N 1
ATOM 690 C CA . ASP A 1 85 ? -20.281 -20.984 -13.359 1 53.06 85 ASP A CA 1
ATOM 691 C C . ASP A 1 85 ? -19.453 -21.781 -12.359 1 53.06 85 ASP A C 1
ATOM 693 O O . ASP A 1 85 ? -19.375 -23 -12.453 1 53.06 85 ASP A O 1
ATOM 697 N N . LEU A 1 86 ? -18.828 -21.125 -11.461 1 56.34 86 LEU A N 1
ATOM 698 C CA . LEU A 1 86 ? -18.078 -21.812 -10.406 1 56.34 86 LEU A CA 1
ATOM 699 C C . LEU A 1 86 ? -19.031 -22.547 -9.461 1 56.34 86 LEU A C 1
ATOM 701 O O . LEU A 1 86 ? -18.609 -23.422 -8.711 1 56.34 86 LEU A O 1
ATOM 705 N N . GLU A 1 87 ? -20.219 -22.062 -9.461 1 54.56 87 GLU A N 1
ATOM 706 C CA . GLU A 1 87 ? -21.219 -22.719 -8.648 1 54.56 87 GLU A CA 1
ATOM 707 C C . GLU A 1 87 ? -21.484 -24.141 -9.133 1 54.56 87 GLU A C 1
ATOM 709 O O . GLU A 1 87 ? -22 -24.969 -8.383 1 54.56 87 GLU A O 1
ATOM 714 N N . ALA A 1 88 ? -21.062 -24.344 -10.344 1 56.12 88 ALA A N 1
ATOM 715 C CA . ALA A 1 88 ? -21.562 -25.594 -10.891 1 56.12 88 ALA A CA 1
ATOM 716 C C . ALA A 1 88 ? -20.812 -26.797 -10.289 1 56.12 88 ALA A C 1
ATOM 718 O O . ALA A 1 88 ? -21.406 -27.859 -10.094 1 56.12 88 ALA A O 1
ATOM 719 N N . ASP A 1 89 ? -19.609 -26.719 -10.023 1 63.25 89 ASP A N 1
ATOM 720 C CA . ASP A 1 89 ? -18.922 -27.953 -9.664 1 63.25 89 ASP A CA 1
ATOM 721 C C . ASP A 1 89 ? -19.016 -28.219 -8.164 1 63.25 89 ASP A C 1
ATOM 723 O O . ASP A 1 89 ? -18.484 -29.219 -7.672 1 63.25 89 ASP A O 1
ATOM 727 N N . ASN A 1 90 ? -19.844 -27.609 -7.422 1 72.94 90 ASN A N 1
ATOM 728 C CA . ASN A 1 90 ? -20.219 -27.859 -6.027 1 72.94 90 ASN A CA 1
ATOM 729 C C . ASN A 1 90 ? -18.984 -27.828 -5.117 1 72.94 90 ASN A C 1
ATOM 731 O O . ASN A 1 90 ? -19.031 -28.344 -3.998 1 72.94 90 ASN A O 1
ATOM 735 N N . LYS A 1 91 ? -17.719 -27.547 -5.559 1 83.88 91 LYS A N 1
ATOM 736 C CA . LYS A 1 91 ? -16.578 -27.5 -4.66 1 83.88 91 LYS A CA 1
ATOM 737 C C . LYS A 1 91 ? -16.516 -26.172 -3.908 1 83.88 91 LYS A C 1
ATOM 739 O O . LYS A 1 91 ? -16.734 -25.109 -4.496 1 83.88 91 LYS A O 1
ATOM 744 N N . PRO A 1 92 ? -16.328 -26.359 -2.58 1 92.06 92 PRO A N 1
ATOM 745 C CA . PRO A 1 92 ? -16.234 -25.109 -1.815 1 92.06 92 PRO A CA 1
ATOM 746 C C . PRO A 1 92 ? -15.039 -24.25 -2.244 1 92.06 92 PRO A C 1
ATOM 748 O O . PRO A 1 92 ? -13.992 -24.781 -2.625 1 92.06 92 PRO A O 1
ATOM 751 N N . ARG A 1 93 ? -15.227 -23.016 -2.295 1 93.56 93 ARG A N 1
ATOM 752 C CA . ARG A 1 93 ? -14.172 -22.062 -2.604 1 93.56 93 ARG A CA 1
ATOM 753 C C . ARG A 1 93 ? -14.07 -21 -1.515 1 93.56 93 ARG A C 1
ATOM 755 O O . ARG A 1 93 ? -14.961 -20.875 -0.668 1 93.56 93 ARG A O 1
ATOM 762 N N . GLY A 1 94 ? -12.883 -20.297 -1.553 1 96.19 94 GLY A N 1
ATOM 763 C CA . GLY A 1 94 ? -12.695 -19.25 -0.557 1 96.19 94 GLY A CA 1
ATOM 764 C C . GLY A 1 94 ? -12.789 -19.766 0.868 1 96.19 94 GLY A C 1
ATOM 765 O O . GLY A 1 94 ? -12.297 -20.859 1.174 1 96.19 94 GLY A O 1
ATOM 766 N N . PHE A 1 95 ? -13.414 -18.922 1.685 1 97.56 95 PHE A N 1
ATOM 767 C CA . PHE A 1 95 ? -13.5 -19.25 3.104 1 97.56 95 PHE A CA 1
ATOM 768 C C . PHE A 1 95 ? -14.43 -20.422 3.34 1 97.56 95 PHE A C 1
ATOM 770 O O . PHE A 1 95 ? -14.383 -21.062 4.398 1 97.56 95 PHE A O 1
ATOM 777 N N . ASP A 1 96 ? -15.281 -20.828 2.367 1 95.62 96 ASP A N 1
ATOM 778 C CA . ASP A 1 96 ? -16.188 -21.969 2.471 1 95.62 96 ASP A CA 1
ATOM 779 C C . ASP A 1 96 ? -15.414 -23.281 2.49 1 95.62 96 ASP A C 1
ATOM 781 O O . ASP A 1 96 ? -15.953 -24.312 2.865 1 95.62 96 ASP A O 1
ATOM 785 N N . ARG A 1 97 ? -14.148 -23.25 2.141 1 95.25 97 ARG A N 1
ATOM 786 C CA . ARG A 1 97 ? -13.305 -24.453 2.234 1 95.25 97 ARG A CA 1
ATOM 787 C C . ARG A 1 97 ? -13.117 -24.875 3.688 1 95.25 97 ARG A C 1
ATOM 789 O O . ARG A 1 97 ? -12.789 -26.031 3.965 1 95.25 97 ARG A O 1
ATOM 796 N N . GLY A 1 98 ? -13.242 -23.953 4.594 1 96.75 98 GLY A N 1
ATOM 797 C CA . GLY A 1 98 ? -13.031 -24.25 6.004 1 96.75 98 GLY A CA 1
ATOM 798 C C . GLY A 1 98 ? -11.57 -24.438 6.359 1 96.75 98 GLY A C 1
ATOM 799 O O . GLY A 1 98 ? -11.242 -25.078 7.363 1 96.75 98 GLY A O 1
ATOM 800 N N . LEU A 1 99 ? -10.664 -23.969 5.5 1 97.75 99 LEU A N 1
ATOM 801 C CA . LEU A 1 99 ? -9.227 -24.062 5.73 1 97.75 99 LEU A CA 1
ATOM 802 C C . LEU A 1 99 ? -8.695 -22.781 6.363 1 97.75 99 LEU A C 1
ATOM 804 O O . LEU A 1 99 ? -9.297 -21.703 6.211 1 97.75 99 LEU A O 1
ATOM 808 N N . ALA A 1 100 ? -7.57 -22.938 7.082 1 98.44 100 ALA A N 1
ATOM 809 C CA . ALA A 1 100 ? -6.938 -21.781 7.691 1 98.44 100 ALA A CA 1
ATOM 810 C C . ALA A 1 100 ? -6.18 -20.953 6.648 1 98.44 100 ALA A C 1
ATOM 812 O O . ALA A 1 100 ? -5.43 -21.516 5.844 1 98.44 100 ALA A O 1
ATOM 813 N N . PRO A 1 101 ? -6.449 -19.641 6.652 1 98.69 101 PRO A N 1
ATOM 814 C CA . PRO A 1 101 ? -5.684 -18.781 5.738 1 98.69 101 PRO A CA 1
ATOM 815 C C . PRO A 1 101 ? -4.188 -18.781 6.043 1 98.69 101 PRO A C 1
ATOM 817 O O . PRO A 1 101 ? -3.793 -18.766 7.211 1 98.69 101 PRO A O 1
ATOM 820 N N . GLU A 1 102 ? -3.418 -18.844 4.977 1 98.75 102 GLU A N 1
ATOM 821 C CA . GLU A 1 102 ? -1.969 -18.781 5.148 1 98.75 102 GLU A CA 1
ATOM 822 C C . GLU A 1 102 ? -1.437 -17.375 4.855 1 98.75 102 GLU A C 1
ATOM 824 O O . GLU A 1 102 ? -0.748 -16.781 5.684 1 98.75 102 GLU A O 1
ATOM 829 N N . ARG A 1 103 ? -1.639 -16.938 3.633 1 98.56 103 ARG A N 1
ATOM 830 C CA . ARG A 1 103 ? -1.197 -15.609 3.211 1 98.56 103 ARG A CA 1
ATOM 831 C C . ARG A 1 103 ? -1.938 -15.156 1.955 1 98.56 103 ARG A C 1
ATOM 833 O O . ARG A 1 103 ? -2.508 -15.984 1.236 1 98.56 103 ARG A O 1
ATOM 840 N N . ILE A 1 104 ? -1.903 -13.891 1.762 1 98.56 104 ILE A N 1
ATOM 841 C CA . ILE A 1 104 ? -2.418 -13.32 0.522 1 98.56 104 ILE A CA 1
ATOM 842 C C . ILE A 1 104 ? -1.279 -13.156 -0.482 1 98.56 104 ILE A C 1
ATOM 844 O O . ILE A 1 104 ? -0.217 -12.625 -0.146 1 98.56 104 ILE A O 1
ATOM 848 N N . ILE A 1 105 ? -1.521 -13.594 -1.718 1 97.06 105 ILE A N 1
ATOM 849 C CA . ILE A 1 105 ? -0.422 -13.602 -2.678 1 97.06 105 ILE A CA 1
ATOM 850 C C . ILE A 1 105 ? -0.719 -12.617 -3.807 1 97.06 105 ILE A C 1
ATOM 852 O O . ILE A 1 105 ? 0.106 -12.422 -4.703 1 97.06 105 ILE A O 1
ATOM 856 N N . GLY A 1 106 ? -1.939 -11.977 -3.783 1 96.56 106 GLY A N 1
ATOM 857 C CA . GLY A 1 106 ? -2.314 -10.977 -4.777 1 96.56 106 GLY A CA 1
ATOM 858 C C . GLY A 1 106 ? -3.643 -10.312 -4.477 1 96.56 106 GLY A C 1
ATOM 859 O O . GLY A 1 106 ? -4.387 -10.758 -3.605 1 96.56 106 GLY A O 1
ATOM 860 N N . ALA A 1 107 ? -3.875 -9.258 -5.227 1 97.19 107 ALA A N 1
ATOM 861 C CA . ALA A 1 107 ? -5.117 -8.492 -5.105 1 97.19 107 ALA A CA 1
ATOM 862 C C . ALA A 1 107 ? -5.578 -7.98 -6.465 1 97.19 107 ALA A C 1
ATOM 864 O O . ALA A 1 107 ? -4.77 -7.809 -7.379 1 97.19 107 ALA A O 1
ATOM 865 N N . THR A 1 108 ? -6.852 -7.832 -6.598 1 95.19 108 THR A N 1
ATOM 866 C CA . THR A 1 108 ? -7.445 -7.301 -7.824 1 95.19 108 THR A CA 1
ATOM 867 C C . THR A 1 108 ? -8.789 -6.637 -7.531 1 95.19 108 THR A C 1
ATOM 869 O O . THR A 1 108 ? -9.445 -6.965 -6.539 1 95.19 108 THR A O 1
ATOM 872 N N . ASP A 1 109 ? -9.102 -5.684 -8.352 1 94.56 109 ASP A N 1
ATOM 873 C CA . ASP A 1 109 ? -10.422 -5.07 -8.258 1 94.56 109 ASP A CA 1
ATOM 874 C C . ASP A 1 109 ? -11.188 -5.203 -9.57 1 94.56 109 ASP A C 1
ATOM 876 O O . ASP A 1 109 ? -12.125 -4.453 -9.828 1 94.56 109 ASP A O 1
ATOM 880 N N . SER A 1 110 ? -10.805 -6.145 -10.344 1 90.19 110 SER A N 1
ATOM 881 C CA . SER A 1 110 ? -11.336 -6.285 -11.695 1 90.19 110 SER A CA 1
ATOM 882 C C . SER A 1 110 ? -12.828 -6.605 -11.672 1 90.19 110 SER A C 1
ATOM 884 O O . SER A 1 110 ? -13.555 -6.277 -12.617 1 90.19 110 SER A O 1
ATOM 886 N N . SER A 1 111 ? -13.414 -7.191 -10.711 1 91.19 111 SER A N 1
ATOM 887 C CA . SER A 1 111 ? -14.805 -7.598 -10.594 1 91.19 111 SER A CA 1
ATOM 888 C C . SER A 1 111 ? -15.672 -6.469 -10.039 1 91.19 111 SER A C 1
ATOM 890 O O . SER A 1 111 ? -16.875 -6.625 -9.883 1 91.19 111 SER A O 1
ATOM 892 N N . GLY A 1 112 ? -15.062 -5.332 -9.656 1 93.12 112 GLY A N 1
ATOM 893 C CA . GLY A 1 112 ? -15.812 -4.227 -9.086 1 93.12 112 GLY A CA 1
ATOM 894 C C . GLY A 1 112 ? -15.688 -4.145 -7.574 1 93.12 112 GLY A C 1
ATOM 895 O O . GLY A 1 112 ? -16.203 -3.211 -6.953 1 93.12 112 GLY A O 1
ATOM 896 N N . GLU A 1 113 ? -15.156 -5.16 -7.004 1 96.06 113 GLU A N 1
ATOM 897 C CA . GLU A 1 113 ? -14.836 -5.137 -5.578 1 96.06 113 GLU A CA 1
ATOM 898 C C . GLU A 1 113 ? -13.398 -5.59 -5.328 1 96.06 113 GLU A C 1
ATOM 900 O O . GLU A 1 113 ? -12.82 -6.324 -6.137 1 96.06 113 GLU A O 1
ATOM 905 N N . LEU A 1 114 ? -12.852 -5.109 -4.277 1 97.31 114 LEU A N 1
ATOM 906 C CA . LEU A 1 114 ? -11.5 -5.539 -3.928 1 97.31 114 LEU A CA 1
ATOM 907 C C . LEU A 1 114 ? -11.492 -7 -3.498 1 97.31 114 LEU A C 1
ATOM 909 O O . LEU A 1 114 ? -12.242 -7.398 -2.605 1 97.31 114 LEU A O 1
ATOM 913 N N . MET A 1 115 ? -10.703 -7.805 -4.266 1 98.12 115 MET A N 1
ATOM 914 C CA . MET A 1 115 ? -10.531 -9.227 -3.984 1 98.12 115 MET A CA 1
ATOM 915 C C . MET A 1 115 ? -9.078 -9.555 -3.658 1 98.12 115 MET A C 1
ATOM 917 O O . MET A 1 115 ? -8.164 -8.969 -4.242 1 98.12 115 MET A O 1
ATOM 921 N N . PHE A 1 116 ? -8.906 -10.469 -2.73 1 98.44 116 PHE A N 1
ATOM 922 C CA . PHE A 1 116 ? -7.582 -11 -2.424 1 98.44 116 PHE A CA 1
ATOM 923 C C . PHE A 1 116 ? -7.438 -12.422 -2.943 1 98.44 116 PHE A C 1
ATOM 925 O O . PHE A 1 116 ? -8.367 -13.227 -2.846 1 98.44 116 PHE A O 1
ATOM 932 N N . LEU A 1 117 ? -6.293 -12.727 -3.523 1 98.06 117 LEU A N 1
ATOM 933 C CA . LEU A 1 117 ? -5.934 -14.117 -3.793 1 98.06 117 LEU A CA 1
ATOM 934 C C . LEU A 1 117 ? -5.316 -14.766 -2.561 1 98.06 117 LEU A C 1
ATOM 936 O O . LEU A 1 117 ? -4.164 -14.484 -2.215 1 98.06 117 LEU A O 1
ATOM 940 N N . MET A 1 118 ? -6.078 -15.648 -1.938 1 98.56 118 MET A N 1
ATOM 941 C CA . MET A 1 118 ? -5.738 -16.234 -0.646 1 98.56 118 MET A CA 1
ATOM 942 C C . MET A 1 118 ? -5.152 -17.641 -0.822 1 98.56 118 MET A C 1
ATOM 944 O O . MET A 1 118 ? -5.73 -18.469 -1.52 1 98.56 118 MET A O 1
ATOM 948 N N . LYS A 1 119 ? -3.965 -17.797 -0.264 1 98.25 119 LYS A N 1
ATOM 949 C CA . LYS A 1 119 ? -3.389 -19.125 -0.106 1 98.25 119 LYS A CA 1
ATOM 950 C C . LYS A 1 119 ? -3.789 -19.734 1.23 1 98.25 119 LYS A C 1
ATOM 952 O O . LYS A 1 119 ? -3.814 -19.062 2.254 1 98.25 119 LYS A O 1
ATOM 957 N N . TRP A 1 120 ? -4.098 -21.125 1.226 1 98.38 120 TRP A N 1
ATOM 958 C CA . TRP A 1 120 ? -4.574 -21.828 2.412 1 98.38 120 TRP A CA 1
ATOM 959 C C . TRP A 1 120 ? -3.484 -22.719 2.992 1 98.38 120 TRP A C 1
ATOM 961 O O . TRP A 1 120 ? -2.693 -23.312 2.248 1 98.38 120 TRP A O 1
ATOM 971 N N . LYS A 1 121 ? -3.473 -22.766 4.352 1 98.25 121 LYS A N 1
ATOM 972 C CA . LYS A 1 121 ? -2.502 -23.625 5.012 1 98.25 121 LYS A CA 1
ATOM 973 C C . LYS A 1 121 ? -2.68 -25.078 4.578 1 98.25 121 LYS A C 1
ATOM 975 O O . LYS A 1 121 ? -3.807 -25.562 4.461 1 98.25 121 LYS A O 1
ATOM 980 N N . ASP A 1 122 ? -1.587 -25.781 4.324 1 96.12 122 ASP A N 1
ATOM 981 C CA . ASP A 1 122 ? -1.535 -27.203 4.004 1 96.12 122 ASP A CA 1
ATOM 982 C C . ASP A 1 122 ? -2.336 -27.516 2.744 1 96.12 122 ASP A C 1
ATOM 984 O O . ASP A 1 122 ? -2.939 -28.578 2.633 1 96.12 122 ASP A O 1
ATOM 988 N N . SER A 1 123 ? -2.557 -26.578 1.899 1 94.56 123 SER A N 1
ATOM 989 C CA . SER A 1 123 ? -3.217 -26.75 0.609 1 94.56 123 SER A CA 1
ATOM 990 C C . SER A 1 123 ? -2.42 -26.078 -0.51 1 94.56 123 SER A C 1
ATOM 992 O O . SER A 1 123 ? -1.789 -25.047 -0.299 1 94.56 123 SER A O 1
ATOM 994 N N . ASP A 1 124 ? -2.461 -26.625 -1.671 1 92.06 124 ASP A N 1
ATOM 995 C CA . ASP A 1 124 ? -1.813 -26.031 -2.834 1 92.06 124 ASP A CA 1
ATOM 996 C C . ASP A 1 124 ? -2.777 -25.109 -3.594 1 92.06 124 ASP A C 1
ATOM 998 O O . ASP A 1 124 ? -2.387 -24.453 -4.555 1 92.06 124 ASP A O 1
ATOM 1002 N N . GLU A 1 125 ? -3.971 -24.984 -3.096 1 91.75 125 GLU A N 1
ATOM 1003 C CA . GLU A 1 125 ? -4.996 -24.188 -3.762 1 91.75 125 GLU A CA 1
ATOM 1004 C C . GLU A 1 125 ? -4.98 -22.75 -3.26 1 91.75 125 GLU A C 1
ATOM 1006 O O . GLU A 1 125 ? -4.547 -22.484 -2.137 1 91.75 125 GLU A O 1
ATOM 1011 N N . ALA A 1 126 ? -5.352 -21.922 -4.195 1 96.62 126 ALA A N 1
ATOM 1012 C CA . ALA A 1 126 ? -5.617 -20.516 -3.875 1 96.62 126 ALA A CA 1
ATOM 1013 C C . ALA A 1 126 ? -6.977 -20.078 -4.414 1 96.62 126 ALA A C 1
ATOM 1015 O O . ALA A 1 126 ? -7.457 -20.625 -5.414 1 96.62 126 ALA A O 1
ATOM 1016 N N . ASP A 1 127 ? -7.598 -19.156 -3.662 1 96.44 127 ASP A N 1
ATOM 1017 C CA . ASP A 1 127 ? -8.914 -18.672 -4.082 1 96.44 127 ASP A CA 1
ATOM 1018 C C . ASP A 1 127 ? -9.008 -17.156 -3.965 1 96.44 127 ASP A C 1
ATOM 1020 O O . ASP A 1 127 ? -8.438 -16.562 -3.043 1 96.44 127 ASP A O 1
ATOM 1024 N N . LEU A 1 128 ? -9.727 -16.609 -4.871 1 96.94 128 LEU A N 1
ATOM 1025 C CA . LEU A 1 128 ? -10.125 -15.219 -4.695 1 96.94 128 LEU A CA 1
ATOM 1026 C C . LEU A 1 128 ? -11.156 -15.086 -3.582 1 96.94 128 LEU A C 1
ATOM 1028 O O . LEU A 1 128 ? -12.164 -15.797 -3.574 1 96.94 128 LEU A O 1
ATOM 1032 N N . VAL A 1 129 ? -10.898 -14.219 -2.619 1 97.81 129 VAL A N 1
ATOM 1033 C CA . VAL A 1 129 ? -11.844 -13.938 -1.542 1 97.81 129 VAL A CA 1
ATOM 1034 C C . VAL A 1 129 ? -12.094 -12.438 -1.454 1 97.81 129 VAL A C 1
ATOM 1036 O O . VAL A 1 129 ? -11.18 -11.633 -1.659 1 97.81 129 VAL A O 1
ATOM 1039 N N . PRO A 1 130 ? -13.336 -12.062 -1.149 1 98 130 PRO A N 1
ATOM 1040 C CA . PRO A 1 130 ? -13.602 -10.633 -0.976 1 98 130 PRO A CA 1
ATOM 1041 C C . PRO A 1 130 ? -12.812 -10.023 0.184 1 98 130 PRO A C 1
ATOM 1043 O O . PRO A 1 130 ? -12.711 -10.633 1.251 1 98 130 PRO A O 1
ATOM 1046 N N . ALA A 1 131 ? -12.305 -8.789 -0.071 1 98.75 131 ALA A N 1
ATOM 1047 C CA . ALA A 1 131 ? -11.578 -8.078 0.981 1 98.75 131 ALA A CA 1
ATOM 1048 C C . ALA A 1 131 ? -12.453 -7.887 2.215 1 98.75 131 ALA A C 1
ATOM 1050 O O . ALA A 1 131 ? -11.984 -8.008 3.346 1 98.75 131 ALA A O 1
ATOM 1051 N N . ARG A 1 132 ? -13.664 -7.57 2.012 1 98.5 132 ARG A N 1
ATOM 1052 C CA . ARG A 1 132 ? -14.586 -7.328 3.117 1 98.5 132 ARG A CA 1
ATOM 1053 C C . ARG A 1 132 ? -14.625 -8.523 4.066 1 98.5 132 ARG A C 1
ATOM 1055 O O . ARG A 1 132 ? -14.766 -8.352 5.281 1 98.5 132 ARG A O 1
ATOM 1062 N N . GLN A 1 133 ? -14.484 -9.75 3.52 1 98.62 133 GLN A N 1
ATOM 1063 C CA . GLN A 1 133 ? -14.477 -10.961 4.332 1 98.62 133 GLN A CA 1
ATOM 1064 C C . GLN A 1 133 ? -13.125 -11.164 4.996 1 98.62 133 GLN A C 1
ATOM 1066 O O . GLN A 1 133 ? -13.047 -11.422 6.199 1 98.62 133 GLN A O 1
ATOM 1071 N N . ALA A 1 134 ? -12.078 -11.016 4.215 1 98.88 134 ALA A N 1
ATOM 1072 C CA . ALA A 1 134 ? -10.727 -11.25 4.711 1 98.88 134 ALA A CA 1
ATOM 1073 C C . ALA A 1 134 ? -10.367 -10.258 5.812 1 98.88 134 ALA A C 1
ATOM 1075 O O . ALA A 1 134 ? -9.719 -10.617 6.797 1 98.88 134 ALA A O 1
ATOM 1076 N N . ASN A 1 135 ? -10.789 -9.016 5.652 1 98.88 135 ASN A N 1
ATOM 1077 C CA . ASN A 1 135 ? -10.5 -7.953 6.613 1 98.88 135 ASN A CA 1
ATOM 1078 C C . ASN A 1 135 ? -10.992 -8.312 8.008 1 98.88 135 ASN A C 1
ATOM 1080 O O . ASN A 1 135 ? -10.391 -7.91 9.008 1 98.88 135 ASN A O 1
ATOM 1084 N N . ILE A 1 136 ? -12.031 -9.047 8.078 1 98.69 136 ILE A N 1
ATOM 1085 C CA . ILE A 1 136 ? -12.648 -9.406 9.344 1 98.69 136 ILE A CA 1
ATOM 1086 C C . ILE A 1 136 ? -12.102 -10.75 9.828 1 98.69 136 ILE A C 1
ATOM 1088 O O . ILE A 1 136 ? -11.711 -10.883 10.992 1 98.69 136 ILE A O 1
ATOM 1092 N N . LYS A 1 137 ? -11.977 -11.688 8.977 1 98.69 137 LYS A N 1
ATOM 1093 C CA . LYS A 1 137 ? -11.68 -13.062 9.359 1 98.69 137 LYS A CA 1
ATOM 1094 C C . LYS A 1 137 ? -10.188 -13.25 9.617 1 98.69 137 LYS A C 1
ATOM 1096 O O . LYS A 1 137 ? -9.797 -14.07 10.445 1 98.69 137 LYS A O 1
ATO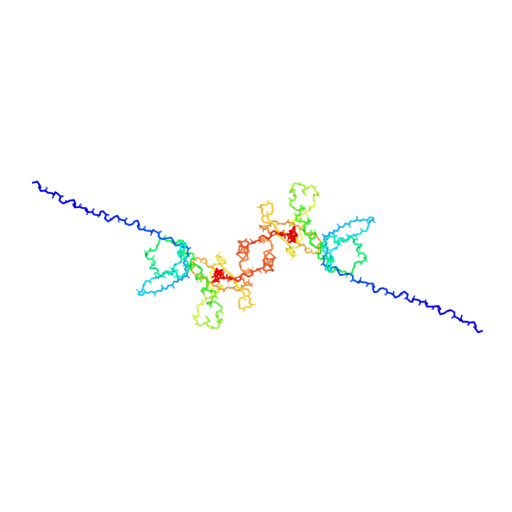M 1101 N N . CYS A 1 138 ? -9.367 -12.492 8.891 1 98.81 138 CYS A N 1
ATOM 1102 C CA . CYS A 1 138 ? -7.922 -12.656 9.039 1 98.81 138 CYS A CA 1
ATOM 1103 C C . CYS A 1 138 ? -7.203 -11.32 8.859 1 98.81 138 CYS A C 1
ATOM 1105 O O . CYS A 1 138 ? -6.301 -11.203 8.031 1 98.81 138 CYS A O 1
ATOM 1107 N N . PRO A 1 139 ? -7.535 -10.375 9.719 1 98.88 139 PRO A N 1
ATOM 1108 C CA . PRO A 1 139 ? -6.992 -9.023 9.547 1 98.88 139 PRO A CA 1
ATOM 1109 C C . PRO A 1 139 ? -5.465 -8.992 9.625 1 98.88 139 PRO A C 1
ATOM 1111 O O . PRO A 1 139 ? -4.832 -8.188 8.938 1 98.88 139 PRO A O 1
ATOM 1114 N N . GLN A 1 140 ? -4.906 -9.852 10.461 1 98.88 140 GLN A N 1
ATOM 1115 C CA . GLN A 1 140 ? -3.451 -9.844 10.57 1 98.88 140 GLN A CA 1
ATOM 1116 C C . GLN A 1 140 ? -2.799 -10.273 9.258 1 98.88 140 GLN A C 1
ATOM 1118 O O . GLN A 1 140 ? -1.738 -9.766 8.891 1 98.88 140 GLN A O 1
ATOM 1123 N N . ILE A 1 141 ? -3.393 -11.148 8.594 1 98.94 141 ILE A N 1
ATOM 1124 C CA . ILE A 1 141 ? -2.887 -11.602 7.301 1 98.94 141 ILE A CA 1
ATOM 1125 C C . ILE A 1 141 ? -3.035 -10.492 6.266 1 98.94 141 ILE A C 1
ATOM 1127 O O . ILE A 1 141 ? -2.129 -10.258 5.465 1 98.94 141 ILE A O 1
ATOM 1131 N N . VAL A 1 142 ? -4.141 -9.828 6.316 1 98.94 142 VAL A N 1
ATOM 1132 C CA . VAL A 1 142 ? -4.398 -8.711 5.418 1 98.94 142 VAL A CA 1
ATOM 1133 C C . VAL A 1 142 ? -3.367 -7.609 5.656 1 98.94 142 VAL A C 1
ATOM 1135 O O . VAL A 1 142 ? -2.779 -7.086 4.707 1 98.94 142 VAL A O 1
ATOM 1138 N N . ILE A 1 143 ? -3.129 -7.316 6.887 1 98.88 143 ILE A N 1
ATOM 1139 C CA . ILE A 1 143 ? -2.164 -6.281 7.242 1 98.88 143 ILE A CA 1
ATOM 1140 C C . ILE A 1 143 ? -0.772 -6.688 6.762 1 98.88 143 ILE A C 1
ATOM 1142 O O . ILE A 1 143 ? -0.047 -5.875 6.184 1 98.88 143 ILE A O 1
ATOM 1146 N N . ALA A 1 144 ? -0.425 -7.922 6.973 1 98.75 144 ALA A N 1
ATOM 1147 C CA . ALA A 1 144 ? 0.871 -8.414 6.512 1 98.75 144 ALA A CA 1
ATOM 1148 C C . ALA A 1 144 ? 1.015 -8.25 5 1 98.75 144 ALA A C 1
ATOM 1150 O O . ALA A 1 144 ? 2.076 -7.863 4.512 1 98.75 144 ALA A O 1
ATOM 1151 N N . PHE A 1 145 ? 0.017 -8.492 4.297 1 98.62 145 PHE A N 1
ATOM 1152 C CA . PHE A 1 145 ? 0.008 -8.344 2.846 1 98.62 145 PHE A CA 1
ATOM 1153 C C . PHE A 1 145 ? 0.348 -6.914 2.447 1 98.62 145 PHE A C 1
ATOM 1155 O O . PHE A 1 145 ? 1.191 -6.691 1.576 1 98.62 145 PHE A O 1
ATOM 1162 N N . TYR A 1 146 ? -0.266 -5.977 3.084 1 98.38 146 TYR A N 1
ATOM 1163 C CA . TYR A 1 146 ? -0.062 -4.574 2.752 1 98.38 146 TYR A CA 1
ATOM 1164 C C . TYR A 1 146 ? 1.325 -4.105 3.178 1 98.38 146 TYR A C 1
ATOM 1166 O O . TYR A 1 146 ? 2.008 -3.404 2.43 1 98.38 146 TYR A O 1
ATOM 1174 N N . GLU A 1 147 ? 1.705 -4.469 4.383 1 97.81 147 GLU A N 1
ATOM 1175 C CA . GLU A 1 147 ? 2.979 -4.012 4.934 1 97.81 147 GLU A CA 1
ATOM 1176 C C . GLU A 1 147 ? 4.152 -4.492 4.086 1 97.81 147 GLU A C 1
ATOM 1178 O O . GLU A 1 147 ? 5.145 -3.783 3.93 1 97.81 147 GLU A O 1
ATOM 1183 N N . GLU A 1 148 ? 4.043 -5.652 3.553 1 96.12 148 GLU A N 1
ATOM 1184 C CA . GLU A 1 148 ? 5.082 -6.215 2.697 1 96.12 148 GLU A CA 1
ATOM 1185 C C . GLU A 1 148 ? 5.168 -5.469 1.369 1 96.12 148 GLU A C 1
ATOM 1187 O O . GLU A 1 148 ? 6.145 -5.617 0.631 1 96.12 148 GLU A O 1
ATOM 1192 N N . ARG A 1 149 ? 4.266 -4.684 1.039 1 94.75 149 ARG A N 1
ATOM 1193 C CA . ARG A 1 149 ? 4.16 -4.027 -0.259 1 94.75 149 ARG A CA 1
ATOM 1194 C C . ARG A 1 149 ? 4.168 -2.51 -0.107 1 94.75 149 ARG A C 1
ATOM 1196 O O . ARG A 1 149 ? 3.881 -1.783 -1.06 1 94.75 149 ARG A O 1
ATOM 1203 N N . LEU A 1 150 ? 4.465 -2.086 1.036 1 94.06 150 LEU A N 1
ATOM 1204 C CA . LEU A 1 150 ? 4.539 -0.66 1.339 1 94.06 150 LEU A CA 1
ATOM 1205 C C . LEU A 1 150 ? 5.691 -0.001 0.587 1 94.06 150 LEU A C 1
ATOM 1207 O O . LEU A 1 150 ? 6.812 -0.513 0.59 1 94.06 150 LEU A O 1
ATOM 1211 N N . THR A 1 151 ? 5.434 1.087 -0.111 1 93.06 151 THR A N 1
ATOM 1212 C CA . THR A 1 151 ? 6.465 1.848 -0.808 1 93.06 151 THR A CA 1
ATOM 1213 C C . THR A 1 151 ? 6.496 3.291 -0.317 1 93.06 151 THR A C 1
ATOM 1215 O O . THR A 1 151 ? 5.449 3.895 -0.076 1 93.06 151 THR A O 1
ATOM 1218 N N . TRP A 1 152 ? 7.684 3.74 -0.123 1 91.88 152 TRP A N 1
ATOM 1219 C CA . TRP A 1 152 ? 7.883 5.098 0.375 1 91.88 152 TRP A CA 1
ATOM 1220 C C . TRP A 1 152 ? 8.312 6.035 -0.75 1 91.88 152 TRP A C 1
ATOM 1222 O O . TRP A 1 152 ? 9.172 5.688 -1.558 1 91.88 152 TRP A O 1
ATOM 1232 N N . HIS A 1 153 ? 7.508 7.023 -0.98 1 83.19 153 HIS A N 1
ATOM 1233 C CA . HIS A 1 153 ? 7.875 8.008 -1.991 1 83.19 153 HIS A CA 1
ATOM 1234 C C . HIS A 1 153 ? 8.57 9.211 -1.362 1 83.19 153 HIS A C 1
ATOM 1236 O O . HIS A 1 153 ? 8.203 9.641 -0.267 1 83.19 153 HIS A O 1
ATOM 1242 N N . THR A 1 154 ? 9.828 9.328 -1.724 1 68 154 THR A N 1
ATOM 1243 C CA . THR A 1 154 ? 10.516 10.547 -1.301 1 68 154 THR A CA 1
ATOM 1244 C C . THR A 1 154 ? 10.086 11.734 -2.148 1 68 154 THR A C 1
ATOM 1246 O O . THR A 1 154 ? 9.852 11.602 -3.352 1 68 154 THR A O 1
ATOM 1249 N N . HIS A 1 155 ? 9.109 12.477 -1.765 1 57.22 155 HIS A N 1
ATOM 1250 C CA . HIS A 1 155 ? 8.82 13.711 -2.496 1 57.22 155 HIS A CA 1
ATOM 1251 C C . HIS A 1 155 ? 10.094 14.312 -3.082 1 57.22 155 HIS A C 1
ATOM 1253 O O . HIS A 1 155 ? 11.008 14.695 -2.34 1 57.22 155 HIS A O 1
ATOM 1259 N N . ASN A 1 156 ? 10.711 13.812 -4.102 1 44.97 156 ASN A N 1
ATOM 1260 C CA . ASN A 1 156 ? 11.508 14.789 -4.84 1 44.97 156 ASN A CA 1
ATOM 1261 C C . ASN A 1 156 ? 10.727 16.062 -5.109 1 44.97 156 ASN A C 1
ATOM 1263 O O . ASN A 1 156 ? 9.719 16.047 -5.82 1 44.97 156 ASN A O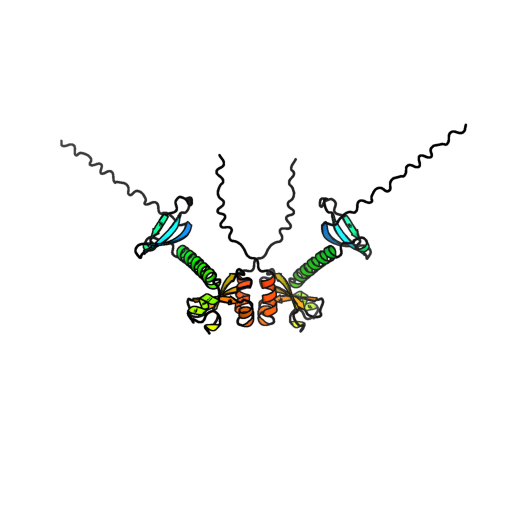 1
ATOM 1267 N N . ASP A 1 157 ? 10.398 16.938 -4.258 1 42.03 157 ASP A N 1
ATOM 1268 C CA . ASP A 1 157 ? 10.242 18.328 -4.664 1 42.03 157 ASP A CA 1
ATOM 1269 C C . ASP A 1 157 ? 11.125 18.656 -5.867 1 42.03 157 ASP A C 1
ATOM 1271 O O . ASP A 1 157 ? 11.516 19.812 -6.066 1 42.03 157 ASP A O 1
ATOM 1275 N N . ASN A 1 158 ? 11.828 17.875 -6.496 1 38.84 158 ASN A N 1
ATOM 1276 C CA . ASN A 1 158 ? 12.438 18.406 -7.711 1 38.84 158 ASN A CA 1
ATOM 1277 C C . ASN A 1 158 ? 11.398 19.078 -8.609 1 38.84 158 ASN A C 1
ATOM 1279 O O . ASN A 1 158 ? 10.477 18.406 -9.094 1 38.84 158 ASN A O 1
ATOM 1283 N N . GLU A 1 159 ? 10.938 20.344 -8.32 1 39.41 159 GLU A N 1
ATOM 1284 C CA . GLU A 1 159 ? 10.805 21.438 -9.273 1 39.41 159 GLU A CA 1
ATOM 1285 C C . GLU A 1 159 ? 11.688 21.203 -10.5 1 39.41 159 GLU A C 1
ATOM 1287 O O . GLU A 1 159 ? 12.906 21.094 -10.375 1 39.41 159 GLU A O 1
ATOM 1292 N N . ASP A 1 160 ? 11.32 20.453 -11.391 1 38.03 160 ASP A N 1
ATOM 1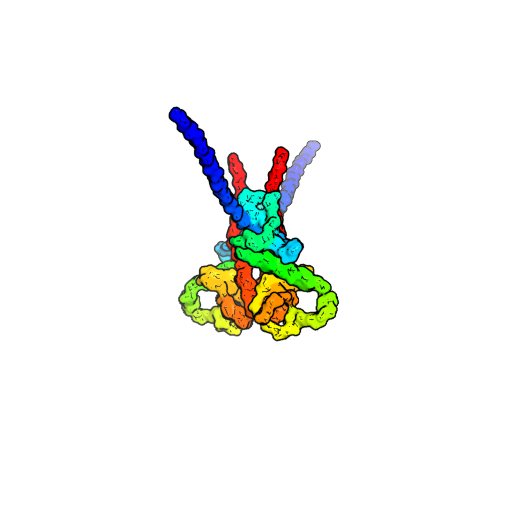293 C CA . ASP A 1 160 ? 11.891 20.609 -12.727 1 38.03 160 ASP A CA 1
ATOM 1294 C C . ASP A 1 160 ? 12.312 22.047 -12.977 1 38.03 160 ASP A C 1
ATOM 1296 O O . ASP A 1 160 ? 11.477 22.953 -12.961 1 38.03 160 ASP A O 1
ATOM 1300 N N . ASP A 1 161 ? 13.422 22.5 -12.438 1 36.31 161 ASP A N 1
ATOM 1301 C CA . ASP A 1 161 ? 14.234 23.562 -13.047 1 36.31 161 ASP A CA 1
ATOM 1302 C C . ASP A 1 161 ? 14.234 23.438 -14.57 1 36.31 161 ASP A C 1
ATOM 1304 O O . ASP A 1 161 ? 14.586 22.391 -15.117 1 36.31 161 ASP A O 1
ATOM 1308 N N . ASP A 1 162 ? 13.344 24.094 -15.305 1 37.41 162 ASP A N 1
ATOM 1309 C CA . ASP A 1 162 ? 13.586 24.516 -16.688 1 37.41 162 ASP A CA 1
ATOM 1310 C C . ASP A 1 162 ? 15.023 25 -16.859 1 37.41 162 ASP A C 1
ATOM 1312 O O . ASP A 1 162 ? 15.406 26.047 -16.328 1 37.41 162 ASP A O 1
ATOM 1316 N N . LYS A 1 163 ? 16.078 24.25 -17.016 1 32.88 163 LYS A N 1
ATOM 1317 C CA . LYS A 1 163 ? 17.344 24.594 -17.656 1 32.88 163 LYS A CA 1
ATOM 1318 C C . LYS A 1 163 ? 17.094 25.281 -18.984 1 32.88 163 LYS A C 1
ATOM 1320 O O . LYS A 1 163 ? 16.844 24.625 -20 1 32.88 163 LYS A O 1
ATOM 1325 N N . LYS A 1 164 ? 16.297 26.391 -19.203 1 31.91 164 LYS A N 1
ATOM 1326 C CA . LYS A 1 164 ? 16.688 27.203 -20.359 1 31.91 164 LYS A CA 1
ATOM 1327 C C . LYS A 1 164 ? 18.125 27.703 -20.219 1 31.91 164 LYS A C 1
ATOM 1329 O O . LYS A 1 164 ? 18.422 28.5 -19.328 1 31.91 164 LYS A O 1
ATOM 1334 N N . GLY A 1 165 ? 19.188 26.875 -20.266 1 23.31 165 GLY A N 1
ATOM 1335 C CA . GLY A 1 165 ? 20.453 27.469 -20.688 1 23.31 165 GLY A CA 1
ATOM 1336 C C . GLY A 1 165 ? 20.281 28.609 -21.656 1 23.31 165 GLY A C 1
ATOM 1337 O O . GLY A 1 165 ? 19.281 28.688 -22.359 1 23.31 165 GLY A O 1
ATOM 1338 N N . ASP A 1 166 ? 21.234 29.719 -21.562 1 23.86 166 ASP A N 1
ATOM 1339 C CA . ASP A 1 166 ? 21.938 30.5 -22.578 1 23.86 166 ASP A CA 1
ATOM 1340 C C . ASP A 1 166 ? 22.375 29.625 -23.75 1 23.86 166 ASP A C 1
ATOM 1342 O O . ASP A 1 166 ? 22.734 28.469 -23.547 1 23.86 166 ASP A O 1
ATOM 1346 N N . MET B 1 1 ? -16.812 84.312 -29.156 1 31.58 1 MET B N 1
ATOM 1347 C CA . MET B 1 1 ? -17.016 82.875 -29.375 1 31.58 1 MET B CA 1
ATOM 1348 C C . MET B 1 1 ? -16.016 82.062 -28.562 1 31.58 1 MET B C 1
ATOM 1350 O O . MET B 1 1 ? -14.844 82 -28.938 1 31.58 1 MET B O 1
ATOM 1354 N N . ALA B 1 2 ? -16.25 82 -27.234 1 37.94 2 ALA B N 1
ATOM 1355 C CA . ALA B 1 2 ? -15.469 81.375 -26.156 1 37.94 2 ALA B CA 1
ATOM 1356 C C . ALA B 1 2 ? -15.32 79.875 -26.391 1 37.94 2 ALA B C 1
ATOM 1358 O O . ALA B 1 2 ? -16.281 79.188 -26.766 1 37.94 2 ALA B O 1
ATOM 1359 N N . GLU B 1 3 ? -14.156 79.5 -26.891 1 33.91 3 GLU B N 1
ATOM 1360 C CA . GLU B 1 3 ? -13.711 78.125 -27.141 1 33.91 3 GLU B CA 1
ATOM 1361 C C . GLU B 1 3 ? -13.812 77.25 -25.875 1 33.91 3 GLU B C 1
ATOM 1363 O O . GLU B 1 3 ? -13.32 77.625 -24.812 1 33.91 3 GLU B O 1
ATOM 1368 N N . LYS B 1 4 ? -14.93 76.5 -25.734 1 37.72 4 LYS B N 1
ATOM 1369 C CA . LYS B 1 4 ? -15.164 75.562 -24.672 1 37.72 4 LYS B CA 1
ATOM 1370 C C . LYS B 1 4 ? -13.961 74.625 -24.484 1 37.72 4 LYS B C 1
ATOM 1372 O O . LYS B 1 4 ? -13.5 74 -25.438 1 37.72 4 LYS B O 1
ATOM 1377 N N . PRO B 1 5 ? -13.07 75.062 -23.594 1 36.72 5 PRO B N 1
ATOM 1378 C CA . PRO B 1 5 ? -11.984 74.062 -23.391 1 36.72 5 PRO B CA 1
ATOM 1379 C C . PRO B 1 5 ? -12.5 72.688 -23.172 1 36.72 5 PRO B C 1
ATOM 1381 O O . PRO B 1 5 ? -13.562 72.5 -22.562 1 36.72 5 PRO B O 1
ATOM 1384 N N . LYS B 1 6 ? -12.383 71.75 -24.156 1 38.66 6 LYS B N 1
ATOM 1385 C CA . LYS B 1 6 ? -12.594 70.312 -24.078 1 38.66 6 LYS B CA 1
ATOM 1386 C C . LYS B 1 6 ? -11.906 69.75 -22.844 1 38.66 6 LYS B C 1
ATOM 1388 O O . LYS B 1 6 ? -10.688 69.875 -22.688 1 38.66 6 LYS B O 1
ATOM 1393 N N . ASP B 1 7 ? -12.453 70 -21.672 1 35.53 7 ASP B N 1
ATOM 1394 C CA . ASP B 1 7 ? -12.031 69.312 -20.484 1 35.53 7 ASP B CA 1
ATOM 1395 C C . ASP B 1 7 ? -11.875 67.812 -20.812 1 35.53 7 ASP B C 1
ATOM 1397 O O . ASP B 1 7 ? -12.859 67.125 -21.109 1 35.53 7 ASP B O 1
ATOM 1401 N N . ASP B 1 8 ? -10.914 67.438 -21.688 1 39.47 8 ASP B N 1
ATOM 1402 C CA . ASP B 1 8 ? -10.516 66.062 -21.828 1 39.47 8 ASP B CA 1
ATOM 1403 C C . ASP B 1 8 ? -10.32 65.375 -20.453 1 39.47 8 ASP B C 1
ATOM 1405 O O . ASP B 1 8 ? -9.289 65.625 -19.812 1 39.47 8 ASP B O 1
ATOM 1409 N N . THR B 1 9 ? -11.273 65.562 -19.578 1 38.66 9 THR B N 1
ATOM 1410 C CA . THR B 1 9 ? -11.18 64.625 -18.469 1 38.66 9 THR B CA 1
ATOM 1411 C C . THR B 1 9 ? -10.805 63.219 -18.953 1 38.66 9 THR B C 1
ATOM 1413 O O . THR B 1 9 ? -11.508 62.656 -19.797 1 38.66 9 THR B O 1
ATOM 1416 N N . VAL B 1 10 ? -9.562 63.031 -19.328 1 36.44 10 VAL B N 1
ATOM 1417 C CA . VAL B 1 10 ? -9.039 61.656 -19.453 1 36.44 10 VAL B CA 1
ATOM 1418 C C . VAL B 1 10 ? -9.719 60.75 -18.438 1 36.44 10 VAL B C 1
ATOM 1420 O O . VAL B 1 10 ? -9.68 61 -17.234 1 36.44 10 VAL B O 1
ATOM 1423 N N . ALA B 1 11 ? -10.852 60.219 -18.797 1 39.91 11 ALA B N 1
ATOM 1424 C CA . ALA B 1 11 ? -11.375 59.062 -18.078 1 39.91 11 ALA B CA 1
ATOM 1425 C C . ALA B 1 11 ? -10.242 58.125 -17.641 1 39.91 11 ALA B C 1
ATOM 1427 O O . ALA B 1 11 ? -9.57 57.531 -18.484 1 39.91 11 ALA B O 1
ATOM 1428 N N . GLU B 1 12 ? -9.266 58.625 -16.797 1 39.06 12 GLU B N 1
ATOM 1429 C CA . GLU B 1 12 ? -8.359 57.594 -16.328 1 39.06 12 GLU B CA 1
ATOM 1430 C C . GLU B 1 12 ? -9.086 56.25 -16.188 1 39.06 12 GLU B C 1
ATOM 1432 O O . GLU B 1 12 ? -10.102 56.156 -15.5 1 39.06 12 GLU B O 1
ATOM 1437 N N . GLY B 1 13 ? -9.305 55.562 -17.234 1 41.28 13 GLY B N 1
ATOM 1438 C CA . GLY B 1 13 ? -9.797 54.219 -17.281 1 41.28 13 GLY B CA 1
ATOM 1439 C C . GLY B 1 13 ? -9.422 53.406 -16.047 1 41.28 13 GLY B C 1
ATOM 1440 O O . GLY B 1 13 ? -8.367 53.625 -15.453 1 41.28 13 GLY B O 1
ATOM 1441 N N . GLU B 1 14 ? -10.312 53.156 -15.086 1 44.47 14 GLU B N 1
ATOM 1442 C CA . GLU B 1 14 ? -10.172 52.125 -14.07 1 44.47 14 GLU B CA 1
ATOM 1443 C C . GLU B 1 14 ? -9.336 50.969 -14.594 1 44.47 14 GLU B C 1
ATOM 1445 O O . GLU B 1 14 ? -9.688 50.344 -15.609 1 44.47 14 GLU B O 1
ATOM 1450 N N . GLU B 1 15 ? -8.031 51.031 -14.688 1 47.75 15 GLU B N 1
ATOM 1451 C CA . GLU B 1 15 ? -7.207 49.875 -14.984 1 47.75 15 GLU B CA 1
ATOM 1452 C C . GLU B 1 15 ? -7.828 48.594 -14.438 1 47.75 15 GLU B C 1
ATOM 1454 O O . GLU B 1 15 ? -8.328 48.594 -13.305 1 47.75 15 GLU B O 1
ATOM 1459 N N . PRO B 1 16 ? -8.461 47.75 -15.164 1 51.12 16 PRO B N 1
ATOM 1460 C CA . PRO B 1 16 ? -8.945 46.469 -14.672 1 51.12 16 PRO B CA 1
ATOM 1461 C C . PRO B 1 16 ? -8.039 45.875 -13.594 1 51.12 16 PRO B C 1
ATOM 1463 O O . PRO B 1 16 ? -6.816 45.938 -13.703 1 51.12 16 PRO B O 1
ATOM 1466 N N . GLU B 1 17 ? -8.227 46.031 -12.32 1 53.75 17 GLU B N 1
ATOM 1467 C CA . GLU B 1 17 ? -7.527 45.312 -11.242 1 53.75 17 GLU B CA 1
ATOM 1468 C C . GLU B 1 17 ? -7.254 43.875 -11.625 1 53.75 17 GLU B C 1
ATOM 1470 O O . GLU B 1 17 ? -8.18 43.125 -11.953 1 53.75 17 GLU B O 1
ATOM 1475 N N . GLU B 1 18 ? -6.227 43.5 -12.266 1 60.31 18 GLU B N 1
ATOM 1476 C CA . GLU B 1 18 ? -5.836 42.125 -12.633 1 60.31 18 GLU B CA 1
ATOM 1477 C C . GLU B 1 18 ? -5.926 41.188 -11.438 1 60.31 18 GLU B C 1
ATOM 1479 O O . GLU B 1 18 ? -5.352 41.469 -10.383 1 60.31 18 GLU B O 1
ATOM 1484 N N . GLU B 1 19 ? -6.98 40.5 -11.234 1 80.25 19 GLU B N 1
ATOM 1485 C CA . GLU B 1 19 ? -7.152 39.5 -10.172 1 80.25 19 GLU B CA 1
ATOM 1486 C C . GLU B 1 19 ? -6.172 38.344 -10.336 1 80.25 19 GLU B C 1
ATOM 1488 O O . GLU B 1 19 ? -6.109 37.719 -11.398 1 80.25 19 GLU B O 1
ATOM 1493 N N . PHE B 1 20 ? -5.125 38.312 -9.352 1 89.5 20 PHE B N 1
ATOM 1494 C CA . PHE B 1 20 ? -4.141 37.219 -9.336 1 89.5 20 PHE B CA 1
ATOM 1495 C C . PHE B 1 20 ? -4.703 36 -8.648 1 89.5 20 PHE B C 1
ATOM 1497 O O . PHE B 1 20 ? -5.492 36.094 -7.707 1 89.5 20 PHE B O 1
ATOM 1504 N N . THR B 1 21 ? -4.453 34.906 -9.336 1 94.81 21 THR B N 1
ATOM 1505 C CA . THR B 1 21 ? -4.926 33.625 -8.789 1 94.81 21 THR B CA 1
ATOM 1506 C C . THR B 1 21 ? -3.781 32.875 -8.141 1 94.81 21 THR B C 1
ATOM 1508 O O . THR B 1 21 ? -2.684 32.781 -8.695 1 94.81 21 THR B O 1
ATOM 1511 N N . VAL B 1 22 ? -4.062 32.438 -6.945 1 97 22 VAL B N 1
ATOM 1512 C CA . VAL B 1 22 ? -3.051 31.688 -6.215 1 97 22 VAL B CA 1
ATOM 1513 C C . VAL B 1 22 ? -2.955 30.266 -6.777 1 97 22 VAL B C 1
ATOM 1515 O O . VAL B 1 22 ? -3.973 29.594 -6.969 1 97 22 VAL B O 1
ATOM 1518 N N . GLU B 1 23 ? -1.725 29.797 -7.09 1 97.25 23 GLU B N 1
ATOM 1519 C CA . GLU B 1 23 ? -1.486 28.422 -7.496 1 97.25 23 GLU B CA 1
ATOM 1520 C C . GLU B 1 23 ? -1.284 27.516 -6.281 1 97.25 23 GLU B C 1
ATOM 1522 O O . GLU B 1 23 ? -1.895 26.453 -6.184 1 97.25 23 GLU B O 1
ATOM 1527 N N . LYS B 1 24 ? -0.429 27.953 -5.438 1 97.5 24 LYS B N 1
ATOM 1528 C CA . LYS B 1 24 ? -0.12 27.125 -4.273 1 97.5 24 LYS B CA 1
ATOM 1529 C C . LYS B 1 24 ? 0.403 27.984 -3.121 1 97.5 24 LYS B C 1
ATOM 1531 O O . LYS B 1 24 ? 0.958 29.062 -3.344 1 97.5 24 LYS B O 1
ATOM 1536 N N . VAL B 1 25 ? 0.174 27.578 -1.905 1 98.06 25 VAL B N 1
ATOM 1537 C CA . VAL B 1 25 ? 0.792 28.141 -0.713 1 98.06 25 VAL B CA 1
ATOM 1538 C C . VAL B 1 25 ? 2.123 27.453 -0.438 1 98.06 25 VAL B C 1
ATOM 1540 O O . VAL B 1 25 ? 2.176 26.219 -0.302 1 98.06 25 VAL B O 1
ATOM 1543 N N . VAL B 1 26 ? 3.221 28.203 -0.309 1 97.44 26 VAL B N 1
ATOM 1544 C CA . VAL B 1 26 ? 4.57 27.641 -0.272 1 97.44 26 VAL B CA 1
ATOM 1545 C C . VAL B 1 26 ? 5.07 27.594 1.17 1 97.44 26 VAL B C 1
ATOM 1547 O O . VAL B 1 26 ? 5.766 26.656 1.562 1 97.44 26 VAL B O 1
ATOM 1550 N N . ASP B 1 27 ? 4.746 28.609 1.926 1 97.62 27 ASP B N 1
ATOM 1551 C CA . ASP B 1 27 ? 5.25 28.766 3.289 1 97.62 27 ASP B CA 1
ATOM 1552 C C . ASP B 1 27 ? 4.312 29.641 4.125 1 97.62 27 ASP B C 1
ATOM 1554 O O . ASP B 1 27 ? 3.348 30.203 3.602 1 97.62 27 ASP B O 1
ATOM 1558 N N . SER B 1 28 ? 4.609 29.641 5.48 1 97.88 28 SER B N 1
ATOM 1559 C CA . SER B 1 28 ? 3.82 30.469 6.383 1 97.88 28 SER B CA 1
ATOM 1560 C C . SER B 1 28 ? 4.691 31.078 7.484 1 97.88 28 SER B C 1
ATOM 1562 O O . SER B 1 28 ? 5.723 30.5 7.844 1 97.88 28 SER B O 1
ATOM 1564 N N . ARG B 1 29 ? 4.266 32.219 7.973 1 97.19 29 ARG B N 1
ATOM 1565 C CA . ARG B 1 29 ? 5 32.844 9.055 1 97.19 29 ARG B CA 1
ATOM 1566 C C . ARG B 1 29 ? 4.09 33.781 9.859 1 97.19 29 ARG B C 1
ATOM 1568 O O . ARG B 1 29 ? 2.959 34.062 9.445 1 97.19 29 ARG B O 1
ATOM 1575 N N . MET B 1 30 ? 4.516 34.125 11.062 1 96.62 30 MET B N 1
ATOM 1576 C CA . MET B 1 30 ? 3.85 35.125 11.906 1 96.62 30 MET B CA 1
ATOM 1577 C C . MET B 1 30 ? 4.609 36.438 11.883 1 96.62 30 MET B C 1
ATOM 1579 O O . MET B 1 30 ? 5.809 36.469 12.172 1 96.62 30 MET B O 1
ATOM 1583 N N . ARG B 1 31 ? 4.098 37.5 11.438 1 92.31 31 ARG B N 1
ATOM 1584 C CA . ARG B 1 31 ? 4.68 38.844 11.445 1 92.31 31 ARG B CA 1
ATOM 1585 C C . ARG B 1 31 ? 3.756 39.844 12.141 1 92.31 31 ARG B C 1
ATOM 1587 O O . ARG B 1 31 ? 2.641 40.094 11.672 1 92.31 31 ARG B O 1
ATOM 1594 N N . GLY B 1 32 ? 4.262 40.531 13.266 1 91.75 32 GLY B N 1
ATOM 1595 C CA . GLY B 1 32 ? 3.471 41.531 13.984 1 91.75 32 GLY B CA 1
ATOM 1596 C C . GLY B 1 32 ? 2.135 40.969 14.461 1 91.75 32 GLY B C 1
ATOM 1597 O O . GLY B 1 32 ? 1.109 41.656 14.336 1 91.75 32 GLY B O 1
ATOM 1598 N N . GLY B 1 33 ? 2.059 39.719 14.773 1 91.81 33 GLY B N 1
ATOM 1599 C CA . GLY B 1 33 ? 0.858 39.094 15.289 1 91.81 33 GLY B CA 1
ATOM 1600 C C . GLY B 1 33 ? -0.093 38.625 14.195 1 91.81 33 GLY B C 1
ATOM 1601 O O . GLY B 1 33 ? -1.198 38.156 14.477 1 91.81 33 GLY B O 1
ATOM 1602 N N . LYS B 1 34 ? 0.33 38.844 12.984 1 94.81 34 LYS B N 1
ATOM 1603 C CA . LYS B 1 34 ? -0.501 38.438 11.859 1 94.81 34 LYS B CA 1
ATOM 1604 C C . LYS B 1 34 ? 0.129 37.281 11.102 1 94.81 34 LYS B C 1
ATOM 1606 O O . LYS B 1 34 ? 1.345 37.25 10.898 1 94.81 34 LYS B O 1
ATOM 1611 N N . LYS B 1 35 ? -0.755 36.312 10.727 1 97 35 LYS B N 1
ATOM 1612 C CA . LYS B 1 35 ? -0.304 35.188 9.922 1 97 35 LYS B CA 1
ATOM 1613 C C . LYS B 1 35 ? -0.159 35.562 8.453 1 97 35 LYS B C 1
ATOM 1615 O O . LYS B 1 35 ? -1.047 36.219 7.887 1 97 35 LYS B O 1
ATOM 1620 N N . GLU B 1 36 ? 0.999 35.219 7.895 1 98.25 36 GLU B N 1
ATOM 1621 C CA . GLU B 1 36 ? 1.265 35.438 6.48 1 98.25 36 GLU B CA 1
ATOM 1622 C C . GLU B 1 36 ? 1.629 34.156 5.762 1 98.25 36 GLU B C 1
ATOM 1624 O O . GLU B 1 36 ? 2.211 33.25 6.363 1 98.25 36 GLU B O 1
ATOM 1629 N N . TYR B 1 37 ? 1.221 34.125 4.465 1 98.5 37 TYR B N 1
ATOM 1630 C CA . TYR B 1 37 ? 1.549 32.969 3.637 1 98.5 37 TYR B CA 1
ATOM 1631 C C . TYR B 1 37 ? 2.35 33.406 2.41 1 98.5 37 TYR B C 1
ATOM 1633 O O . TYR B 1 37 ? 2.07 34.438 1.804 1 98.5 37 TYR B O 1
ATOM 1641 N N . LEU B 1 38 ? 3.408 32.594 2.059 1 98.44 38 LEU B N 1
ATOM 1642 C CA . LEU B 1 38 ? 4.133 32.75 0.801 1 98.44 38 LEU B CA 1
ATOM 1643 C C . LEU B 1 38 ? 3.387 32.062 -0.341 1 98.44 38 LEU B C 1
ATOM 1645 O O . LEU B 1 38 ? 3.143 30.859 -0.293 1 98.44 38 LEU B O 1
ATOM 1649 N N . LEU B 1 39 ? 3.039 32.875 -1.384 1 98.44 39 LEU B N 1
ATOM 1650 C CA . LEU B 1 39 ? 2.152 32.375 -2.422 1 98.44 39 LEU B CA 1
ATOM 1651 C C . LEU B 1 39 ? 2.895 32.219 -3.748 1 98.44 39 LEU B C 1
ATOM 1653 O O . LEU B 1 39 ? 3.627 33.125 -4.152 1 98.44 39 LEU B O 1
ATOM 1657 N N . LYS B 1 40 ? 2.66 31.109 -4.344 1 98.44 40 LYS B N 1
ATOM 1658 C CA . LYS B 1 40 ? 2.951 30.984 -5.77 1 98.44 40 LYS B CA 1
ATOM 1659 C C . LYS B 1 40 ? 1.732 31.344 -6.613 1 98.44 40 LYS B C 1
ATOM 1661 O O . LYS B 1 40 ? 0.645 30.797 -6.406 1 98.44 40 LYS B O 1
ATOM 1666 N N . TRP B 1 41 ? 1.951 32.25 -7.523 1 97.19 41 TRP B N 1
ATOM 1667 C CA . TRP B 1 41 ? 0.845 32.75 -8.336 1 97.19 41 TRP B CA 1
ATOM 1668 C C . TRP B 1 41 ? 0.743 31.984 -9.648 1 97.19 41 TRP B C 1
ATOM 1670 O O . TRP B 1 41 ? 1.76 31.672 -10.266 1 97.19 41 TRP B O 1
ATOM 1680 N N . LYS B 1 42 ? -0.554 31.75 -10.055 1 96.69 42 LYS B N 1
ATOM 1681 C CA . LYS B 1 42 ? -0.775 31.062 -11.32 1 96.69 42 LYS B CA 1
ATOM 1682 C C . LYS B 1 42 ? -0.16 31.828 -12.484 1 96.69 42 LYS B C 1
ATOM 1684 O O . LYS B 1 42 ? -0.404 33.031 -12.648 1 96.69 42 LYS B O 1
ATOM 1689 N N . GLY B 1 43 ? 0.684 31.125 -13.305 1 95.88 43 GLY B N 1
ATOM 1690 C CA . GLY B 1 43 ? 1.275 31.734 -14.484 1 95.88 43 GLY B CA 1
ATOM 1691 C C . GLY B 1 43 ? 2.582 32.438 -14.188 1 95.88 43 GLY B C 1
ATOM 1692 O O . GLY B 1 43 ? 3.215 33 -15.102 1 95.88 43 GLY B O 1
ATOM 1693 N N . TYR B 1 44 ? 2.998 32.562 -12.906 1 96.38 44 TYR B N 1
ATOM 1694 C CA . TYR B 1 44 ? 4.219 33.281 -12.539 1 96.38 44 TYR B CA 1
ATOM 1695 C C . TYR B 1 44 ? 5.242 32.312 -11.93 1 96.38 44 TYR B C 1
ATOM 1697 O O . TYR B 1 44 ? 4.875 31.328 -11.312 1 96.38 44 TYR B O 1
ATOM 1705 N N . PRO B 1 45 ? 6.508 32.5 -12.219 1 96.81 45 PRO B N 1
ATOM 1706 C CA . PRO B 1 45 ? 7.559 31.688 -11.625 1 96.81 45 PRO B CA 1
ATOM 1707 C C . PRO B 1 45 ? 7.691 31.891 -10.117 1 96.81 45 PRO B C 1
ATOM 1709 O O . PRO B 1 45 ? 7.125 32.844 -9.562 1 96.81 45 PRO B O 1
ATOM 1712 N N . ASP B 1 46 ? 8.406 31.031 -9.539 1 96.31 46 ASP B N 1
ATOM 1713 C CA . ASP B 1 46 ? 8.586 31.078 -8.086 1 96.31 46 ASP B CA 1
ATOM 1714 C C . ASP B 1 46 ? 9.242 32.375 -7.652 1 96.31 46 ASP B C 1
ATOM 1716 O O . ASP B 1 46 ? 9.078 32.812 -6.512 1 96.31 46 ASP B O 1
ATOM 1720 N N . SER B 1 47 ? 10.086 32.938 -8.5 1 97.25 47 SER B N 1
ATOM 1721 C CA . SER B 1 47 ? 10.773 34.188 -8.188 1 97.25 47 SER B CA 1
ATOM 1722 C C . SER B 1 47 ? 9.789 35.312 -7.887 1 97.25 47 SER B C 1
ATOM 1724 O O . SER B 1 47 ? 10.156 36.344 -7.309 1 97.25 47 SER B O 1
ATOM 1726 N N . GLU B 1 48 ? 8.57 35.156 -8.273 1 96.81 48 GLU B N 1
ATOM 1727 C CA . GLU B 1 48 ? 7.562 36.188 -8.102 1 96.81 48 GLU B CA 1
ATOM 1728 C C . GLU B 1 48 ? 6.641 35.875 -6.93 1 96.81 48 GLU B C 1
ATOM 1730 O O . GLU B 1 48 ? 5.629 36.531 -6.727 1 96.81 48 GLU B O 1
ATOM 1735 N N . ASN B 1 49 ? 7 34.906 -6.203 1 97.94 49 ASN B N 1
ATOM 1736 C CA . ASN B 1 49 ? 6.227 34.594 -5.004 1 97.94 49 ASN B CA 1
ATOM 1737 C C . ASN B 1 49 ? 6.191 35.781 -4.047 1 97.94 49 ASN B C 1
ATOM 1739 O O . ASN B 1 49 ? 7.16 36.562 -3.965 1 97.94 49 ASN B O 1
ATOM 1743 N N . THR B 1 50 ? 5.09 36.031 -3.309 1 97.75 50 THR B N 1
ATOM 1744 C CA . THR B 1 50 ? 5.004 37.125 -2.377 1 97.75 50 THR B CA 1
ATOM 1745 C C . THR B 1 50 ? 4.348 36.719 -1.07 1 97.75 50 THR B C 1
ATOM 1747 O O . THR B 1 50 ? 3.486 35.812 -1.064 1 97.75 50 THR B O 1
ATOM 1750 N N . TRP B 1 51 ? 4.75 37.25 -0.005 1 97.81 51 TRP B N 1
ATOM 1751 C CA . TRP B 1 51 ? 4.098 37.062 1.289 1 97.81 51 TRP B CA 1
ATOM 1752 C C . TRP B 1 51 ? 2.822 37.906 1.374 1 97.81 51 TRP B C 1
ATOM 1754 O O . TRP B 1 51 ? 2.844 39.094 1.119 1 97.81 51 TRP B O 1
ATOM 1764 N N . GLU B 1 52 ? 1.673 37.219 1.644 1 96.75 52 GLU B N 1
ATOM 1765 C CA . GLU B 1 52 ? 0.379 37.906 1.767 1 96.75 52 GLU B CA 1
ATOM 1766 C C . GLU B 1 52 ? -0.286 37.562 3.1 1 96.75 52 GLU B C 1
ATOM 1768 O O . GLU B 1 52 ? -0.264 36.406 3.543 1 96.75 52 GLU B O 1
ATOM 1773 N N . PRO B 1 53 ? -0.779 38.625 3.789 1 96.94 53 PRO B N 1
ATOM 1774 C CA . PRO B 1 53 ? -1.524 38.344 5.016 1 96.94 53 PRO B CA 1
ATOM 1775 C C . PRO B 1 53 ? -2.734 37.438 4.777 1 96.94 53 PRO B C 1
ATOM 1777 O O . PRO B 1 53 ? -3.383 37.531 3.73 1 96.94 53 PRO B O 1
ATOM 1780 N N . GLU B 1 54 ? -3.018 36.594 5.762 1 96.5 54 GLU B N 1
ATOM 1781 C CA . GLU B 1 54 ? -4.129 35.656 5.66 1 96.5 54 GLU B CA 1
ATOM 1782 C C . GLU B 1 54 ? -5.438 36.375 5.352 1 96.5 54 GLU B C 1
ATOM 1784 O O . GLU B 1 54 ? -6.25 35.875 4.562 1 96.5 54 GLU B O 1
ATOM 1789 N N . GLU B 1 55 ? -5.676 37.531 5.891 1 94.94 55 GLU B N 1
ATOM 1790 C CA . GLU B 1 55 ? -6.93 38.281 5.758 1 94.94 55 GLU B CA 1
ATOM 1791 C C . GLU B 1 55 ? -7.148 38.75 4.32 1 94.94 55 GLU B C 1
ATOM 1793 O O . GLU B 1 55 ? -8.273 39.062 3.934 1 94.94 55 GLU B O 1
ATOM 1798 N N . ASN B 1 56 ? -6.105 38.75 3.496 1 92.5 56 ASN B N 1
ATOM 1799 C CA . ASN B 1 56 ? -6.199 39.219 2.115 1 92.5 56 ASN B CA 1
ATOM 1800 C C . ASN B 1 56 ? -6.504 38.062 1.158 1 92.5 56 ASN B C 1
ATOM 1802 O O . ASN B 1 56 ? -6.73 38.312 -0.032 1 92.5 56 ASN B O 1
ATOM 1806 N N . LEU B 1 57 ? -6.453 36.906 1.704 1 95 57 LEU B N 1
ATOM 1807 C CA . LEU B 1 57 ? -6.504 35.75 0.825 1 95 57 LEU B CA 1
ATOM 1808 C C . LEU B 1 57 ? -7.91 35.156 0.788 1 95 57 LEU B C 1
ATOM 1810 O O . LEU B 1 57 ? -8.594 35.094 1.812 1 95 57 LEU B O 1
ATOM 1814 N N . ASP B 1 58 ? -8.383 34.844 -0.49 1 94.56 58 ASP B N 1
ATOM 1815 C CA . ASP B 1 58 ? -9.672 34.188 -0.685 1 94.56 58 ASP B CA 1
ATOM 1816 C C . ASP B 1 58 ? -9.5 32.781 -1.237 1 94.56 58 ASP B C 1
ATOM 1818 O O . ASP B 1 58 ? -10.133 32.406 -2.232 1 94.56 58 ASP B O 1
ATOM 1822 N N . CYS B 1 59 ? -8.672 31.906 -0.674 1 95.81 59 CYS B N 1
ATOM 1823 C CA . CYS B 1 59 ? -8.414 30.531 -1.086 1 95.81 59 CYS B CA 1
ATOM 1824 C C . CYS B 1 59 ? -8.352 29.594 0.122 1 95.81 59 CYS B C 1
ATOM 1826 O O . CYS B 1 59 ? -7.32 28.969 0.367 1 95.81 59 CYS B O 1
ATOM 1828 N N . PRO B 1 60 ? -9.461 29.531 0.807 1 96 60 PRO B N 1
ATOM 1829 C CA . PRO B 1 60 ? -9.484 28.75 2.043 1 96 60 PRO B CA 1
ATOM 1830 C C . PRO B 1 60 ? -9.031 27.312 1.835 1 96 60 PRO B C 1
ATOM 1832 O O . PRO B 1 60 ? -8.367 26.734 2.703 1 96 60 PRO B O 1
ATOM 1835 N N . ASP B 1 61 ? -9.367 26.734 0.656 1 97 61 ASP B N 1
ATOM 1836 C CA . ASP B 1 61 ? -9.016 25.344 0.409 1 97 61 ASP B CA 1
ATOM 1837 C C . ASP B 1 61 ? -7.5 25.156 0.323 1 97 61 ASP B C 1
ATOM 1839 O O . ASP B 1 61 ? -6.945 24.219 0.9 1 97 61 ASP B O 1
ATOM 1843 N N . LEU B 1 62 ? -6.891 26 -0.325 1 97.44 62 LEU B N 1
ATOM 1844 C CA . LEU B 1 62 ? -5.441 25.938 -0.469 1 97.44 62 LEU B CA 1
ATOM 1845 C C . LEU B 1 62 ? -4.75 26.125 0.876 1 97.44 62 LEU B C 1
ATOM 1847 O O . LEU B 1 62 ? -3.762 25.453 1.178 1 97.44 62 LEU B O 1
ATOM 1851 N N . ILE B 1 63 ? -5.25 27.031 1.633 1 97.19 63 ILE B N 1
ATOM 1852 C CA . ILE B 1 63 ? -4.672 27.312 2.943 1 97.19 63 ILE B CA 1
ATOM 1853 C C . ILE B 1 63 ? -4.84 26.094 3.854 1 97.19 63 ILE B C 1
ATOM 1855 O O . ILE B 1 63 ? -3.893 25.672 4.523 1 97.19 63 ILE B O 1
ATOM 1859 N N . ALA B 1 64 ? -6.055 25.609 3.797 1 96.38 64 ALA B N 1
ATOM 1860 C CA . ALA B 1 64 ? -6.332 24.422 4.617 1 96.38 64 ALA B CA 1
ATOM 1861 C C . ALA B 1 64 ? -5.414 23.266 4.242 1 96.38 64 ALA B C 1
ATOM 1863 O O . ALA B 1 64 ? -4.887 22.578 5.117 1 96.38 64 ALA B O 1
ATOM 1864 N N . ALA B 1 65 ? -5.27 23.062 3.01 1 95.94 65 ALA B N 1
ATOM 1865 C CA . ALA B 1 65 ? -4.41 21.984 2.529 1 95.94 65 ALA B CA 1
ATOM 1866 C C . ALA B 1 65 ? -2.975 22.172 3.006 1 95.94 65 ALA B C 1
ATOM 1868 O O . ALA B 1 65 ? -2.33 21.219 3.449 1 95.94 65 ALA B O 1
ATOM 1869 N N . TYR B 1 66 ? -2.482 23.328 2.893 1 96.94 66 TYR B N 1
ATOM 1870 C CA . TYR B 1 66 ? -1.131 23.656 3.332 1 96.94 66 TYR B CA 1
ATOM 1871 C C . TYR B 1 66 ? -0.97 23.422 4.828 1 96.94 66 TYR B C 1
ATOM 1873 O O . TYR B 1 66 ? 0.006 22.797 5.262 1 96.94 66 TYR B O 1
ATOM 1881 N N . GLU B 1 67 ? -1.896 23.938 5.551 1 95.62 67 GLU B N 1
ATOM 1882 C CA . GLU B 1 67 ? -1.821 23.797 7.004 1 95.62 67 GLU B CA 1
ATOM 1883 C C . GLU B 1 67 ? -1.89 22.344 7.43 1 95.62 67 GLU B C 1
ATOM 1885 O O . GLU B 1 67 ? -1.218 21.938 8.383 1 95.62 67 GLU B O 1
ATOM 1890 N N . ASP B 1 68 ? -2.711 21.609 6.781 1 93.94 68 ASP B N 1
ATOM 1891 C CA . ASP B 1 68 ? -2.814 20.172 7.078 1 93.94 68 ASP B CA 1
ATOM 1892 C C . ASP B 1 68 ? -1.488 19.469 6.824 1 93.94 68 ASP B C 1
ATOM 1894 O O . ASP B 1 68 ? -1.051 18.656 7.637 1 93.94 68 ASP B O 1
ATOM 1898 N N . LYS B 1 69 ? -0.922 19.734 5.738 1 94.5 69 LYS B N 1
ATOM 1899 C CA . LYS B 1 69 ? 0.373 19.156 5.406 1 94.5 69 LYS B CA 1
ATOM 1900 C C . LYS B 1 69 ? 1.43 19.531 6.438 1 94.5 69 LYS B C 1
ATOM 1902 O O . LYS B 1 69 ? 2.225 18.688 6.859 1 94.5 69 LYS B O 1
ATOM 1907 N N . LYS B 1 70 ? 1.457 20.75 6.742 1 94.31 70 LYS B N 1
ATOM 1908 C CA . LYS B 1 70 ? 2.42 21.25 7.719 1 94.31 70 LYS B CA 1
ATOM 1909 C C . LYS B 1 70 ? 2.234 20.562 9.07 1 94.31 70 LYS B C 1
ATOM 1911 O O . LYS B 1 70 ? 3.211 20.188 9.719 1 94.31 70 LYS B O 1
ATOM 1916 N N . LYS B 1 71 ? 1.02 20.484 9.492 1 93.44 71 LYS B N 1
ATOM 1917 C CA . LYS B 1 71 ? 0.708 19.828 10.758 1 93.44 71 LYS B CA 1
ATOM 1918 C C . LYS B 1 71 ? 1.211 18.391 10.781 1 93.44 71 LYS B C 1
ATOM 1920 O O . LYS B 1 71 ? 1.803 17.953 11.766 1 93.44 71 LYS B O 1
ATOM 1925 N N . LYS B 1 72 ? 0.946 17.656 9.812 1 94.25 72 LYS B N 1
ATOM 1926 C CA . LYS B 1 72 ? 1.399 16.266 9.711 1 94.25 72 LYS B CA 1
ATOM 1927 C C . LYS B 1 72 ? 2.922 16.188 9.797 1 94.25 72 LYS B C 1
ATOM 1929 O O . LYS B 1 72 ? 3.465 15.336 10.5 1 94.25 72 LYS B O 1
ATOM 1934 N N . LYS B 1 73 ? 3.504 17.078 9 1 93.38 73 LYS B N 1
ATOM 1935 C CA . LYS B 1 73 ? 4.965 17.125 9.016 1 93.38 73 LYS B CA 1
ATOM 1936 C C . LYS B 1 73 ? 5.492 17.391 10.422 1 93.38 73 LYS B C 1
ATOM 1938 O O . LYS B 1 73 ? 6.453 16.766 10.859 1 93.38 73 LYS B O 1
ATOM 1943 N N . ASP B 1 74 ? 4.891 18.281 11.055 1 92.44 74 ASP B N 1
ATOM 1944 C CA . ASP B 1 74 ? 5.293 18.609 12.414 1 92.44 74 ASP B CA 1
ATOM 1945 C C . ASP B 1 74 ? 5.121 17.422 13.352 1 92.44 74 ASP B C 1
ATOM 1947 O O . ASP B 1 74 ? 5.977 17.156 14.203 1 92.44 74 ASP B O 1
ATOM 1951 N N . TYR B 1 75 ? 4.043 16.734 13.203 1 92 75 TYR B N 1
ATOM 1952 C CA . TYR B 1 75 ? 3.787 15.562 14.031 1 92 75 TYR B CA 1
ATOM 1953 C C . TYR B 1 75 ? 4.844 14.492 13.797 1 92 75 TYR B C 1
ATOM 1955 O O . TYR B 1 75 ? 5.312 13.859 14.75 1 92 75 TYR B O 1
ATOM 1963 N N . PHE B 1 76 ? 5.215 14.305 12.609 1 92.69 76 PHE B N 1
ATOM 1964 C CA . PHE B 1 76 ? 6.23 13.312 12.297 1 92.69 76 PHE B CA 1
ATOM 1965 C C . PHE B 1 76 ? 7.574 13.703 12.898 1 92.69 76 PHE B C 1
ATOM 1967 O O . PHE B 1 76 ? 8.289 12.859 13.438 1 92.69 76 PHE B O 1
ATOM 1974 N N . GLU B 1 77 ? 7.855 14.969 12.828 1 87.38 77 GLU B N 1
ATOM 1975 C CA . GLU B 1 77 ? 9.141 15.461 13.32 1 87.38 77 GLU B CA 1
ATOM 1976 C C . GLU B 1 77 ? 9.188 15.438 14.844 1 87.38 77 GLU B C 1
ATOM 1978 O O . GLU B 1 77 ? 10.219 15.094 15.43 1 87.38 77 GLU B O 1
ATOM 1983 N N . GLU B 1 78 ? 8.195 15.797 15.406 1 83.38 78 GLU B N 1
ATOM 1984 C CA . GLU B 1 78 ? 8.141 15.82 16.859 1 83.38 78 GLU B CA 1
ATOM 1985 C C . GLU B 1 78 ? 8.156 14.398 17.438 1 83.38 78 GLU B C 1
ATOM 1987 O O . GLU B 1 78 ? 8.734 14.156 18.5 1 83.38 78 GLU B O 1
ATOM 1992 N N . GLY B 1 79 ? 7.512 13.484 16.797 1 79.81 79 GLY B N 1
ATOM 1993 C CA . GLY B 1 79 ? 7.438 12.109 17.266 1 79.81 79 GLY B CA 1
ATOM 1994 C C . GLY B 1 79 ? 8.734 11.344 17.062 1 79.81 79 GLY B C 1
ATOM 1995 O O . GLY B 1 79 ? 8.953 10.312 17.703 1 79.81 79 GLY B O 1
ATOM 1996 N N . SER B 1 80 ? 9.453 11.758 16.062 1 72.06 80 SER B N 1
ATOM 1997 C CA . SER B 1 80 ? 10.719 11.094 15.797 1 72.06 80 SER B CA 1
ATOM 1998 C C . SER B 1 80 ? 11.789 11.523 16.797 1 72.06 80 SER B C 1
ATOM 2000 O O . SER B 1 80 ? 12.852 10.898 16.891 1 72.06 80 SER B O 1
ATOM 2002 N N . GLU B 1 81 ? 11.5 12.594 17.422 1 64.44 81 GLU B N 1
ATOM 2003 C CA . GLU B 1 81 ? 12.461 13.039 18.422 1 64.44 81 GLU B CA 1
ATOM 2004 C C . GLU B 1 81 ? 12.523 12.078 19.609 1 64.44 81 GLU B C 1
ATOM 2006 O O . GLU B 1 81 ? 11.547 11.375 19.891 1 64.44 81 GLU B O 1
ATOM 2011 N N . HIS B 1 82 ? 13.711 11.68 20.062 1 57.41 82 HIS B N 1
ATOM 2012 C CA . HIS B 1 82 ? 14.117 10.711 21.078 1 57.41 82 HIS B CA 1
ATOM 2013 C C . HIS B 1 82 ? 13.102 10.625 22.203 1 57.41 82 HIS B C 1
ATOM 2015 O O . HIS B 1 82 ? 12.719 11.648 22.781 1 57.41 82 HIS B O 1
ATOM 2021 N N . PRO B 1 83 ? 12.484 9.359 22.219 1 54.28 83 PRO B N 1
ATOM 2022 C CA . PRO B 1 83 ? 11.547 9.047 23.297 1 54.28 83 PRO B CA 1
ATOM 2023 C C . PRO B 1 83 ? 11.898 9.742 24.609 1 54.28 83 PRO B C 1
ATOM 2025 O O . PRO B 1 83 ? 11.008 10.086 25.391 1 54.28 83 PRO B O 1
ATOM 2028 N N . SER B 1 84 ? 13.133 9.812 24.875 1 53.38 84 SER B N 1
ATOM 2029 C CA . SER B 1 84 ? 13.578 10.336 26.156 1 53.38 84 SER B CA 1
ATOM 2030 C C . SER B 1 84 ? 13.07 11.758 26.375 1 53.38 84 SER B C 1
ATOM 2032 O O . SER B 1 84 ? 12.734 12.141 27.5 1 53.38 84 SER B O 1
ATOM 2034 N N . ASP B 1 85 ? 13.086 12.492 25.391 1 53.16 85 ASP B N 1
ATOM 2035 C CA . ASP B 1 85 ? 12.742 13.898 25.594 1 53.16 85 ASP B CA 1
ATOM 2036 C C . ASP B 1 85 ? 11.234 14.086 25.734 1 53.16 85 ASP B C 1
ATOM 2038 O O . ASP B 1 85 ? 10.773 14.977 26.438 1 53.16 85 ASP B O 1
ATOM 2042 N N . LEU B 1 86 ? 10.492 13.289 25.062 1 56.5 86 LEU B N 1
ATOM 2043 C CA . LEU B 1 86 ? 9.039 13.328 25.188 1 56.5 86 LEU B CA 1
ATOM 2044 C C . LEU B 1 86 ? 8.602 12.812 26.562 1 56.5 86 LEU B C 1
ATOM 2046 O O . LEU B 1 86 ? 7.469 13.055 26.984 1 56.5 86 LEU B O 1
ATOM 2050 N N . GLU B 1 87 ? 9.438 12.023 27.078 1 54.34 87 GLU B N 1
ATOM 2051 C CA . GLU B 1 87 ? 9.148 11.508 28.422 1 54.34 87 GLU B CA 1
ATOM 2052 C C . GLU B 1 87 ? 9.07 12.641 29.438 1 54.34 87 GLU B C 1
ATOM 2054 O O . GLU B 1 87 ? 8.477 12.477 30.516 1 54.34 87 GLU B O 1
ATOM 2059 N N . ALA B 1 88 ? 9.656 13.734 29.031 1 56.12 88 ALA B N 1
ATOM 2060 C CA . ALA B 1 88 ? 9.828 14.695 30.109 1 56.12 88 ALA B CA 1
ATOM 2061 C C . ALA B 1 88 ? 8.5 15.359 30.469 1 56.12 88 ALA B C 1
ATOM 2063 O O . ALA B 1 88 ? 8.258 15.672 31.641 1 56.12 88 ALA B O 1
ATOM 2064 N N . ASP B 1 89 ? 7.66 15.609 29.594 1 63.22 89 ASP B N 1
ATOM 2065 C CA . ASP B 1 89 ? 6.52 16.438 29.969 1 63.22 89 ASP B CA 1
ATOM 2066 C C . ASP B 1 89 ? 5.379 15.586 30.516 1 63.22 89 ASP B C 1
ATOM 2068 O O . ASP B 1 89 ? 4.34 16.109 30.922 1 63.22 89 ASP B O 1
ATOM 2072 N N . ASN B 1 90 ? 5.547 14.383 30.891 1 73.19 90 ASN B N 1
ATOM 2073 C CA . ASN B 1 90 ? 4.648 13.477 31.594 1 73.19 90 ASN B CA 1
ATOM 2074 C C . ASN B 1 90 ? 3.312 13.336 30.875 1 73.19 90 ASN B C 1
ATOM 2076 O O . ASN B 1 90 ? 2.326 12.891 31.453 1 73.19 90 ASN B O 1
ATOM 2080 N N . LYS B 1 91 ? 3.045 13.969 29.688 1 83.94 91 LYS B N 1
ATOM 2081 C CA . LYS B 1 91 ? 1.767 13.797 29 1 83.94 91 LYS B CA 1
ATOM 2082 C C . LYS B 1 91 ? 1.723 12.477 28.234 1 83.94 91 LYS B C 1
ATOM 2084 O O . LYS B 1 91 ? 2.689 12.102 27.562 1 83.94 91 LYS B O 1
ATOM 2089 N N . PRO B 1 92 ? 0.569 11.781 28.484 1 92.06 92 PRO B N 1
ATOM 2090 C CA . PRO B 1 92 ? 0.458 10.516 27.75 1 92.06 92 PRO B CA 1
ATOM 2091 C C . PRO B 1 92 ? 0.445 10.719 26.234 1 92.06 92 PRO B C 1
ATOM 2093 O O . PRO B 1 92 ? -0.075 11.727 25.75 1 92.06 92 PRO B O 1
ATOM 2096 N N . ARG B 1 93 ? 1.074 9.891 25.562 1 93.62 93 ARG B N 1
ATOM 2097 C CA . ARG B 1 93 ? 1.091 9.891 24.109 1 93.62 93 ARG B CA 1
ATOM 2098 C C . ARG B 1 93 ? 0.663 8.539 23.562 1 93.62 93 ARG B C 1
ATOM 2100 O O . ARG B 1 93 ? 0.593 7.555 24.297 1 93.62 93 ARG B O 1
ATOM 2107 N N . GLY B 1 94 ? 0.301 8.578 22.219 1 96.25 94 GLY B N 1
ATOM 2108 C CA . GLY B 1 94 ? -0.108 7.328 21.609 1 96.25 94 GLY B CA 1
ATOM 2109 C C . GLY B 1 94 ? -1.295 6.684 22.297 1 96.25 94 GLY B C 1
ATOM 2110 O O . GLY B 1 94 ? -2.223 7.371 22.719 1 96.25 94 GLY B O 1
ATOM 2111 N N . PHE B 1 95 ? -1.206 5.352 22.359 1 97.56 95 PHE B N 1
ATOM 2112 C CA . PHE B 1 95 ? -2.32 4.594 22.906 1 97.56 95 PHE B CA 1
ATOM 2113 C C . PHE B 1 95 ? -2.436 4.828 24.422 1 97.56 95 PHE B C 1
ATOM 2115 O O . PHE B 1 95 ? -3.479 4.555 25.016 1 97.56 95 PHE B O 1
ATOM 2122 N N . ASP B 1 96 ? -1.409 5.383 25.094 1 95.62 96 ASP B N 1
ATOM 2123 C CA . ASP B 1 96 ? -1.427 5.688 26.516 1 95.62 96 ASP B CA 1
ATOM 2124 C C . ASP B 1 96 ? -2.398 6.824 26.828 1 95.62 96 ASP B C 1
ATOM 2126 O O . ASP B 1 96 ? -2.777 7.027 27.984 1 95.62 96 ASP B O 1
ATOM 2130 N N . ARG B 1 97 ? -2.846 7.531 25.828 1 95.25 97 ARG B N 1
ATOM 2131 C CA . ARG B 1 97 ? -3.857 8.562 26.016 1 95.25 97 ARG B CA 1
ATOM 2132 C C . ARG B 1 97 ? -5.188 7.953 26.453 1 95.25 97 ARG B C 1
ATOM 2134 O O . ARG B 1 97 ? -6.035 8.641 27.031 1 95.25 97 ARG B O 1
ATOM 2141 N N . GLY B 1 98 ? -5.406 6.727 26.125 1 96.75 98 GLY B N 1
ATOM 2142 C CA . GLY B 1 98 ? -6.66 6.066 26.453 1 96.75 98 GLY B CA 1
ATOM 2143 C C . GLY B 1 98 ? -7.82 6.531 25.594 1 96.75 98 GLY B C 1
ATOM 2144 O O . GLY B 1 98 ? -8.984 6.41 25.984 1 96.75 98 GLY B O 1
ATOM 2145 N N . LEU B 1 99 ? -7.523 7.164 24.453 1 97.69 99 LEU B N 1
ATOM 2146 C CA . LEU B 1 99 ? -8.539 7.645 23.516 1 97.69 99 LEU B CA 1
ATOM 2147 C C . LEU B 1 99 ? -8.789 6.621 22.422 1 97.69 99 LEU B C 1
ATOM 2149 O O . LEU B 1 99 ? -7.922 5.793 22.125 1 97.69 99 LEU B O 1
ATOM 2153 N N . ALA B 1 100 ? -10 6.707 21.859 1 98.38 100 ALA B N 1
ATOM 2154 C CA . ALA B 1 100 ? -10.336 5.816 20.75 1 98.38 100 ALA B CA 1
ATOM 2155 C C . ALA B 1 100 ? -9.68 6.277 19.453 1 98.38 100 ALA B C 1
ATOM 2157 O O . ALA B 1 100 ? -9.734 7.461 19.109 1 98.38 100 ALA B O 1
ATOM 2158 N N . PRO B 1 101 ? -9 5.316 18.781 1 98.69 101 PRO B N 1
ATOM 2159 C CA . PRO B 1 101 ? -8.43 5.68 17.484 1 98.69 101 PRO B CA 1
ATOM 2160 C C . PRO B 1 101 ? -9.492 6.078 16.453 1 98.69 101 PRO B C 1
ATOM 2162 O O . PRO B 1 101 ? -10.555 5.457 16.391 1 98.69 101 PRO B O 1
ATOM 2165 N N . GLU B 1 102 ? -9.18 7.121 15.727 1 98.75 102 GLU B N 1
ATOM 2166 C CA . GLU B 1 102 ? -10.094 7.547 14.672 1 98.75 102 GLU B CA 1
ATOM 2167 C C . GLU B 1 102 ? -9.625 7.055 13.305 1 98.75 102 GLU B C 1
ATOM 2169 O O . GLU B 1 102 ? -10.375 6.395 12.586 1 98.75 102 GLU B O 1
ATOM 2174 N N . ARG B 1 103 ? -8.445 7.5 12.906 1 98.56 103 ARG B N 1
ATOM 2175 C CA . ARG B 1 103 ? -7.863 7.098 11.625 1 98.56 103 ARG B CA 1
ATOM 2176 C C . ARG B 1 103 ? -6.355 7.344 11.609 1 98.56 103 ARG B C 1
ATOM 2178 O O . ARG B 1 103 ? -5.84 8.117 12.422 1 98.56 103 ARG B O 1
ATOM 2185 N N . ILE B 1 104 ? -5.738 6.672 10.727 1 98.5 104 ILE B N 1
ATOM 2186 C CA . ILE B 1 104 ? -4.324 6.914 10.469 1 98.5 104 ILE B CA 1
ATOM 2187 C C . ILE B 1 104 ? -4.172 7.926 9.336 1 98.5 104 ILE B C 1
ATOM 2189 O O . ILE B 1 104 ? -4.809 7.793 8.281 1 98.5 104 ILE B O 1
ATOM 2193 N N . ILE B 1 105 ? -3.303 8.93 9.555 1 97.06 105 ILE B N 1
ATOM 2194 C CA . ILE B 1 105 ? -3.225 10 8.57 1 97.06 105 ILE B CA 1
ATOM 2195 C C . ILE B 1 105 ? -1.848 9.992 7.91 1 97.06 105 ILE B C 1
ATOM 2197 O O . ILE B 1 105 ? -1.583 10.789 7 1 97.06 105 ILE B O 1
ATOM 2201 N N . GLY B 1 106 ? -0.927 9.086 8.367 1 96.56 106 GLY B N 1
ATOM 2202 C CA . GLY B 1 106 ? 0.4 8.953 7.785 1 96.56 106 GLY B CA 1
ATOM 2203 C C . GLY B 1 106 ? 1.192 7.801 8.359 1 96.56 106 GLY B C 1
ATOM 2204 O O . GLY B 1 106 ? 0.796 7.211 9.367 1 96.56 106 GLY B O 1
ATOM 2205 N N . ALA B 1 107 ? 2.279 7.527 7.691 1 97.19 107 ALA B N 1
ATOM 2206 C CA . ALA B 1 107 ? 3.189 6.465 8.117 1 97.19 107 ALA B CA 1
ATOM 2207 C C . ALA B 1 107 ? 4.641 6.844 7.836 1 97.19 107 ALA B C 1
ATOM 2209 O O . ALA B 1 107 ? 4.918 7.656 6.945 1 97.19 107 ALA B O 1
ATOM 2210 N N . THR B 1 108 ? 5.523 6.336 8.641 1 95.19 108 THR B N 1
ATOM 2211 C CA . THR B 1 108 ? 6.953 6.562 8.477 1 95.19 108 THR B CA 1
ATOM 2212 C C . THR B 1 108 ? 7.758 5.406 9.07 1 95.19 108 THR B C 1
ATOM 2214 O O . THR B 1 108 ? 7.277 4.703 9.961 1 95.19 108 THR B O 1
ATOM 2217 N N . ASP B 1 109 ? 8.914 5.203 8.5 1 94.62 109 ASP B N 1
ATOM 2218 C CA . ASP B 1 109 ? 9.828 4.223 9.07 1 94.62 109 ASP B CA 1
ATOM 2219 C C . ASP B 1 109 ? 11.164 4.867 9.438 1 94.62 109 ASP B C 1
ATOM 2221 O O . ASP B 1 109 ? 12.18 4.18 9.57 1 94.62 109 ASP B O 1
ATOM 2225 N N . SER B 1 110 ? 11.133 6.133 9.633 1 90.5 110 SER B N 1
ATOM 2226 C CA . SER B 1 110 ? 12.359 6.898 9.836 1 90.5 110 SER B CA 1
ATOM 2227 C C . SER B 1 110 ? 13.055 6.488 11.133 1 90.5 110 SER B C 1
ATOM 2229 O O . SER B 1 110 ? 14.281 6.609 11.25 1 90.5 110 SER B O 1
ATOM 2231 N N . SER B 1 111 ? 12.445 6.004 12.125 1 91.44 111 SER B N 1
ATOM 2232 C CA . SER B 1 111 ? 12.992 5.629 13.43 1 91.44 111 SER B CA 1
ATOM 2233 C C . SER B 1 111 ? 13.516 4.195 13.414 1 91.44 111 SER B C 1
ATOM 2235 O O . SER B 1 111 ? 14.031 3.711 14.422 1 91.44 111 SER B O 1
ATOM 2237 N N . GLY B 1 112 ? 13.352 3.459 12.312 1 93.31 112 GLY B N 1
ATOM 2238 C CA . GLY B 1 112 ? 13.789 2.074 12.242 1 93.31 112 GLY B CA 1
ATOM 2239 C C . GLY B 1 112 ? 12.656 1.08 12.406 1 93.31 112 GLY B C 1
ATOM 2240 O O . GLY B 1 112 ? 12.859 -0.129 12.266 1 93.31 112 GLY B O 1
ATOM 2241 N N . GLU B 1 113 ? 11.555 1.573 12.82 1 96.19 113 GLU B N 1
ATOM 2242 C CA . GLU B 1 113 ? 10.352 0.75 12.859 1 96.19 113 GLU B CA 1
ATOM 2243 C C . GLU B 1 113 ? 9.18 1.446 12.164 1 96.19 113 GLU B C 1
ATOM 2245 O O . GLU B 1 113 ? 9.148 2.676 12.078 1 96.19 113 GLU B O 1
ATOM 2250 N N . LEU B 1 114 ? 8.289 0.668 11.656 1 97.31 114 LEU B N 1
ATOM 2251 C CA . LEU B 1 114 ? 7.109 1.248 11.031 1 97.31 114 LEU B CA 1
ATOM 2252 C C . LEU B 1 114 ? 6.211 1.906 12.07 1 97.31 114 LEU B C 1
ATOM 2254 O O . LEU B 1 114 ? 5.828 1.274 13.055 1 97.31 114 LEU B O 1
ATOM 2258 N N . MET B 1 115 ? 6.004 3.246 11.867 1 98.19 115 MET B N 1
ATOM 2259 C CA . MET B 1 115 ? 5.141 4.039 12.734 1 98.19 115 MET B CA 1
ATOM 2260 C C . MET B 1 115 ? 3.957 4.605 11.953 1 98.19 115 MET B C 1
ATOM 2262 O O . MET B 1 115 ? 4.094 4.977 10.789 1 98.19 115 MET B O 1
ATOM 2266 N N . PHE B 1 116 ? 2.814 4.648 12.617 1 98.44 116 PHE B N 1
ATOM 2267 C CA . PHE B 1 116 ? 1.638 5.316 12.07 1 98.44 116 PHE B CA 1
ATOM 2268 C C . PHE B 1 116 ? 1.369 6.625 12.797 1 98.44 116 PHE B C 1
ATOM 2270 O O . PHE B 1 116 ? 1.503 6.699 14.023 1 98.44 116 PHE B O 1
ATOM 2277 N N . LEU B 1 117 ? 1.027 7.668 12.062 1 98.06 117 LEU B N 1
ATOM 2278 C CA . LEU B 1 117 ? 0.472 8.875 12.664 1 98.06 117 LEU B CA 1
ATOM 2279 C C . LEU B 1 117 ? -1.028 8.727 12.891 1 98.06 117 LEU B C 1
ATOM 2281 O O . LEU B 1 117 ? -1.814 8.781 11.945 1 98.06 117 LEU B O 1
ATOM 2285 N N . MET B 1 118 ? -1.396 8.578 14.156 1 98.56 118 MET B N 1
ATOM 2286 C CA . MET B 1 118 ? -2.758 8.242 14.555 1 98.56 118 MET B CA 1
ATOM 2287 C C . MET B 1 118 ? -3.512 9.484 15.023 1 98.56 118 MET B C 1
ATOM 2289 O O . MET B 1 118 ? -3.012 10.242 15.859 1 98.56 118 MET B O 1
ATOM 2293 N N . LYS B 1 119 ? -4.645 9.68 14.383 1 98.19 119 LYS B N 1
ATOM 2294 C CA . LYS B 1 119 ? -5.609 10.656 14.875 1 98.19 119 LYS B CA 1
ATOM 2295 C C . LYS B 1 119 ? -6.598 10.016 15.844 1 98.19 119 LYS B C 1
ATOM 2297 O O . LYS B 1 119 ? -7.051 8.891 15.617 1 98.19 119 LYS B O 1
ATOM 2302 N N . TRP B 1 120 ? -6.973 10.797 16.969 1 98.31 120 TRP B N 1
ATOM 2303 C CA . TRP B 1 120 ? -7.844 10.266 18 1 98.31 120 TRP B CA 1
ATOM 2304 C C . TRP B 1 120 ? -9.234 10.898 17.922 1 98.31 120 TRP B C 1
ATOM 2306 O O . TRP B 1 120 ? -9.367 12.078 17.594 1 98.31 120 TRP B O 1
ATOM 2316 N N . LYS B 1 121 ? -10.25 10.016 18.203 1 98.19 121 LYS B N 1
ATOM 2317 C CA . LYS B 1 121 ? -11.617 10.531 18.203 1 98.19 121 LYS B CA 1
ATOM 2318 C C . LYS B 1 121 ? -11.773 11.672 19.203 1 98.19 121 LYS B C 1
ATOM 2320 O O . LYS B 1 121 ? -11.25 11.602 20.328 1 98.19 121 LYS B O 1
ATOM 2325 N N . ASP B 1 122 ? -12.484 12.719 18.828 1 96.12 122 ASP B N 1
ATOM 2326 C CA . ASP B 1 122 ? -12.844 13.852 19.672 1 96.12 122 ASP B CA 1
ATOM 2327 C C . ASP B 1 122 ? -11.602 14.562 20.203 1 96.12 122 ASP B C 1
ATOM 2329 O O . ASP B 1 122 ? -11.609 15.078 21.328 1 96.12 122 ASP B O 1
ATOM 2333 N N . SER B 1 123 ? -10.5 14.422 19.562 1 94.56 123 SER B N 1
ATOM 2334 C CA . SER B 1 123 ? -9.258 15.117 19.891 1 94.56 123 SER B CA 1
ATOM 2335 C C . SER B 1 123 ? -8.633 15.742 18.656 1 94.56 123 SER B C 1
ATOM 2337 O O . SER B 1 123 ? -8.727 15.195 17.562 1 94.56 123 SER B O 1
ATOM 2339 N N . ASP B 1 124 ? -7.98 16.859 18.812 1 92.06 124 ASP B N 1
ATOM 2340 C CA . ASP B 1 124 ? -7.266 17.484 17.719 1 92.06 124 ASP B CA 1
ATOM 2341 C C . ASP B 1 124 ? -5.812 17.016 17.672 1 92.06 124 ASP B C 1
ATOM 2343 O O . ASP B 1 124 ? -5.07 17.391 16.75 1 92.06 124 ASP B O 1
ATOM 2347 N N . GLU B 1 125 ? -5.461 16.125 18.531 1 91.62 125 GLU B N 1
ATOM 2348 C CA . GLU B 1 125 ? -4.086 15.648 18.625 1 91.62 125 GLU B CA 1
ATOM 2349 C C . GLU B 1 125 ? -3.883 14.406 17.766 1 91.62 125 GLU B C 1
ATOM 2351 O O . GLU B 1 125 ? -4.832 13.664 17.5 1 91.62 125 GLU B O 1
ATOM 2356 N N . ALA B 1 126 ? -2.666 14.344 17.297 1 96.69 126 ALA B N 1
ATOM 2357 C CA . ALA B 1 126 ? -2.189 13.133 16.625 1 96.69 126 ALA B CA 1
ATOM 2358 C C . ALA B 1 126 ? -0.86 12.672 17.219 1 96.69 126 ALA B C 1
ATOM 2360 O O . ALA B 1 126 ? -0.079 13.484 17.719 1 96.69 126 ALA B O 1
ATOM 2361 N N . ASP B 1 127 ? -0.68 11.336 17.203 1 96.44 127 ASP B N 1
ATOM 2362 C CA . ASP B 1 127 ? 0.554 10.781 17.766 1 96.44 127 ASP B CA 1
ATOM 2363 C C . ASP B 1 127 ? 1.123 9.695 16.844 1 96.44 127 ASP B C 1
ATOM 2365 O O . ASP B 1 127 ? 0.371 8.938 16.234 1 96.44 127 ASP B O 1
ATOM 2369 N N . LEU B 1 128 ? 2.4 9.664 16.844 1 97 128 LEU B N 1
ATOM 2370 C CA . LEU B 1 128 ? 3.049 8.492 16.25 1 97 128 LEU B CA 1
ATOM 2371 C C . LEU B 1 128 ? 2.875 7.266 17.125 1 97 128 LEU B C 1
ATOM 2373 O O . LEU B 1 128 ? 3.15 7.32 18.328 1 97 128 LEU B O 1
ATOM 2377 N N . VAL B 1 129 ? 2.363 6.188 16.562 1 97.88 129 VAL B N 1
ATOM 2378 C CA . VAL B 1 129 ? 2.221 4.922 17.266 1 97.88 129 VAL B CA 1
ATOM 2379 C C . VAL B 1 129 ? 2.896 3.803 16.484 1 97.88 129 VAL B C 1
ATOM 2381 O O . VAL B 1 129 ? 2.852 3.791 15.25 1 97.88 129 VAL B O 1
ATOM 2384 N N . PRO B 1 130 ? 3.529 2.875 17.203 1 98 130 PRO B N 1
ATOM 2385 C CA . PRO B 1 130 ? 4.121 1.743 16.484 1 98 130 PRO B CA 1
ATOM 2386 C C . PRO B 1 130 ? 3.082 0.9 15.758 1 98 130 PRO B C 1
ATOM 2388 O O . PRO B 1 130 ? 2.008 0.628 16.297 1 98 130 PRO B O 1
ATOM 2391 N N . ALA B 1 131 ? 3.467 0.462 14.531 1 98.75 131 ALA B N 1
ATOM 2392 C CA . ALA B 1 131 ? 2.58 -0.4 13.75 1 98.75 131 ALA B CA 1
ATOM 2393 C C . ALA B 1 131 ? 2.256 -1.683 14.508 1 98.75 131 ALA B C 1
ATOM 2395 O O . ALA B 1 131 ? 1.12 -2.164 14.477 1 98.75 131 ALA B O 1
ATOM 2396 N N . ARG B 1 132 ? 3.207 -2.221 15.141 1 98.44 132 ARG B N 1
ATOM 2397 C CA . ARG B 1 132 ? 3.021 -3.467 15.875 1 98.44 132 ARG B CA 1
ATOM 2398 C C . ARG B 1 132 ? 1.879 -3.344 16.875 1 98.44 132 ARG B C 1
ATOM 2400 O O . ARG B 1 132 ? 1.149 -4.309 17.125 1 98.44 132 ARG B O 1
ATOM 2407 N N . GLN B 1 133 ? 1.709 -2.15 17.469 1 98.62 133 GLN B N 1
ATOM 2408 C CA . GLN B 1 133 ? 0.632 -1.904 18.422 1 98.62 133 GLN B CA 1
ATOM 2409 C C . GLN B 1 133 ? -0.694 -1.668 17.703 1 98.62 133 GLN B C 1
ATOM 2411 O O . GLN B 1 133 ? -1.712 -2.268 18.062 1 98.62 133 GLN B O 1
ATOM 2416 N N . ALA B 1 134 ? -0.653 -0.84 16.703 1 98.88 134 ALA B N 1
ATOM 2417 C CA . ALA B 1 134 ? -1.865 -0.479 15.969 1 98.88 134 ALA B CA 1
ATOM 2418 C C . ALA B 1 134 ? -2.471 -1.695 15.273 1 98.88 134 ALA B C 1
ATOM 2420 O O . ALA B 1 134 ? -3.693 -1.857 15.25 1 98.88 134 ALA B O 1
ATOM 2421 N N . ASN B 1 135 ? -1.624 -2.553 14.742 1 98.88 135 ASN B N 1
ATOM 2422 C CA . ASN B 1 135 ? -2.066 -3.744 14.023 1 98.88 135 ASN B CA 1
ATOM 2423 C C . ASN B 1 135 ? -2.947 -4.629 14.898 1 98.88 135 ASN B C 1
ATOM 2425 O O . ASN B 1 135 ? -3.846 -5.309 14.398 1 98.88 135 ASN B O 1
ATOM 2429 N N . ILE B 1 136 ? -2.705 -4.621 16.141 1 98.69 136 ILE B N 1
ATOM 2430 C CA . ILE B 1 136 ? -3.424 -5.473 17.094 1 98.69 136 ILE B CA 1
ATOM 2431 C C . ILE B 1 136 ? -4.613 -4.711 17.672 1 98.69 136 ILE B C 1
ATOM 2433 O O . ILE B 1 136 ? -5.73 -5.23 17.719 1 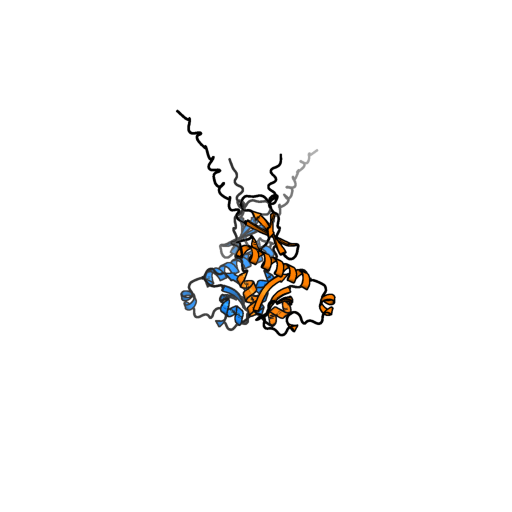98.69 136 ILE B O 1
ATOM 2437 N N . LYS B 1 137 ? -4.434 -3.5 18.016 1 98.69 137 LYS B N 1
ATOM 2438 C C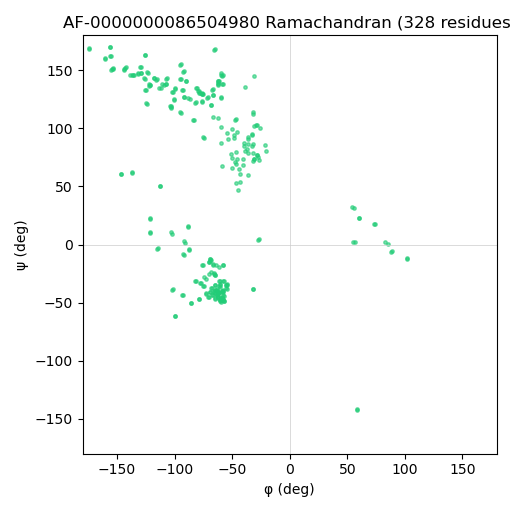A . LYS B 1 137 ? -5.426 -2.752 18.797 1 98.69 137 LYS B CA 1
ATOM 2439 C C . LYS B 1 137 ? -6.523 -2.205 17.891 1 98.69 137 LYS B C 1
ATOM 2441 O O . LYS B 1 137 ? -7.672 -2.064 18.312 1 98.69 137 LYS B O 1
ATOM 2446 N N . CYS B 1 138 ? -6.16 -1.881 16.641 1 98.81 138 CYS B N 1
ATOM 2447 C CA . CYS B 1 138 ? -7.141 -1.299 15.734 1 98.81 138 CYS B CA 1
ATOM 2448 C C . CYS B 1 138 ? -6.883 -1.748 14.305 1 98.81 138 CYS B C 1
ATOM 2450 O O . CYS B 1 138 ? -6.75 -0.918 13.398 1 98.81 138 CYS B O 1
ATOM 2452 N N . PRO B 1 139 ? -6.941 -3.049 14.094 1 98.88 139 PRO B N 1
ATOM 2453 C CA . PRO B 1 139 ? -6.59 -3.584 12.773 1 98.88 139 PRO B CA 1
ATOM 2454 C C . PRO B 1 139 ? -7.484 -3.047 11.656 1 98.88 139 PRO B C 1
ATOM 2456 O O . PRO B 1 139 ? -7.027 -2.859 10.531 1 98.88 139 PRO B O 1
ATOM 2459 N N . GLN B 1 140 ? -8.75 -2.83 11.992 1 98.88 140 GLN B N 1
ATOM 2460 C CA . GLN B 1 140 ? -9.641 -2.33 10.953 1 98.88 140 GLN B CA 1
ATOM 2461 C C . GLN B 1 140 ? -9.227 -0.932 10.5 1 98.88 140 GLN B C 1
ATOM 2463 O O . GLN B 1 140 ? -9.359 -0.594 9.32 1 98.88 140 GLN B O 1
ATOM 2468 N N . ILE B 1 141 ? -8.758 -0.164 11.375 1 98.94 141 ILE B N 1
ATOM 2469 C CA . ILE B 1 141 ? -8.281 1.177 11.047 1 98.94 141 ILE B CA 1
ATOM 2470 C C . ILE B 1 141 ? -7.008 1.085 10.211 1 98.94 141 ILE B C 1
ATOM 2472 O O . ILE B 1 141 ? -6.84 1.826 9.234 1 98.94 141 ILE B O 1
ATOM 2476 N N . VAL B 1 142 ? -6.172 0.182 10.578 1 98.94 142 VAL B N 1
ATOM 2477 C CA . VAL B 1 142 ? -4.93 -0.047 9.852 1 98.94 142 VAL B CA 1
ATOM 2478 C C . VAL B 1 142 ? -5.246 -0.495 8.422 1 98.94 142 VAL B C 1
ATOM 2480 O O . VAL B 1 142 ? -4.68 0.03 7.461 1 98.94 142 VAL B O 1
ATOM 2483 N N . ILE B 1 143 ? -6.156 -1.395 8.312 1 98.88 143 ILE B N 1
ATOM 2484 C CA . ILE B 1 143 ? -6.543 -1.906 7 1 98.88 143 ILE B CA 1
ATOM 2485 C C . ILE B 1 143 ? -7.141 -0.778 6.164 1 98.88 143 ILE B C 1
ATOM 2487 O O . ILE B 1 143 ? -6.809 -0.631 4.984 1 98.88 143 ILE B O 1
ATOM 2491 N N . ALA B 1 144 ? -7.984 0.011 6.77 1 98.75 144 ALA B N 1
ATOM 2492 C CA . ALA B 1 144 ? -8.578 1.145 6.062 1 98.75 144 ALA B CA 1
ATOM 2493 C C . ALA B 1 144 ? -7.5 2.094 5.551 1 98.75 144 ALA B C 1
ATOM 2495 O O . ALA B 1 144 ? -7.59 2.594 4.426 1 98.75 144 ALA B O 1
ATOM 2496 N N . PHE B 1 145 ? -6.527 2.32 6.281 1 98.62 145 PHE B N 1
ATOM 2497 C CA . PHE B 1 145 ? -5.41 3.18 5.902 1 98.62 145 PHE B CA 1
ATOM 2498 C C . PHE B 1 145 ? -4.742 2.666 4.633 1 98.62 145 PHE B C 1
ATOM 2500 O O . PHE B 1 145 ? -4.492 3.434 3.701 1 98.62 145 PHE B O 1
ATOM 2507 N N . TYR B 1 146 ? -4.477 1.397 4.59 1 98.38 146 TYR B N 1
ATOM 2508 C CA . TYR B 1 146 ? -3.793 0.799 3.451 1 98.38 146 TYR B CA 1
ATOM 2509 C C . TYR B 1 146 ? -4.695 0.771 2.223 1 98.38 146 TYR B C 1
ATOM 2511 O O . TYR B 1 146 ? -4.258 1.082 1.114 1 98.38 146 TYR B O 1
ATOM 2519 N N . GLU B 1 147 ? -5.918 0.362 2.426 1 97.81 147 GLU B N 1
ATOM 2520 C CA . GLU B 1 147 ? -6.852 0.217 1.312 1 97.81 147 GLU B CA 1
ATOM 2521 C C . GLU B 1 147 ? -7.082 1.551 0.607 1 97.81 147 GLU B C 1
ATOM 2523 O O . GLU B 1 147 ? -7.234 1.594 -0.616 1 97.81 147 GLU B O 1
ATOM 2528 N N . GLU B 1 148 ? -7.105 2.598 1.347 1 96.12 148 GLU B N 1
ATOM 2529 C CA . GLU B 1 148 ? -7.293 3.934 0.792 1 96.12 148 GLU B CA 1
ATOM 2530 C C . GLU B 1 148 ? -6.078 4.367 -0.027 1 96.12 148 GLU B C 1
ATOM 2532 O O . GLU B 1 148 ? -6.148 5.336 -0.787 1 96.12 148 GLU B O 1
ATOM 2537 N N . ARG B 1 149 ? -5.023 3.721 0.036 1 94.81 149 ARG B N 1
ATOM 2538 C CA . ARG B 1 149 ? -3.76 4.109 -0.58 1 94.81 149 ARG B CA 1
ATOM 2539 C C . ARG B 1 149 ? -3.275 3.045 -1.557 1 94.81 149 ARG B C 1
ATOM 2541 O O . ARG B 1 149 ? -2.137 3.096 -2.025 1 94.81 149 ARG B O 1
ATOM 2548 N N . LEU B 1 150 ? -4.094 2.131 -1.823 1 94.19 150 LEU B N 1
ATOM 2549 C CA . LEU B 1 150 ? -3.787 1.05 -2.756 1 94.19 150 LEU B CA 1
ATOM 2550 C C . LEU B 1 150 ? -3.641 1.583 -4.176 1 94.19 150 LEU B C 1
ATOM 2552 O O . LEU B 1 150 ? -4.484 2.346 -4.648 1 94.19 150 LEU B O 1
ATOM 2556 N N . THR B 1 151 ? -2.564 1.251 -4.836 1 93.19 151 THR B N 1
ATOM 2557 C CA . THR B 1 151 ? -2.346 1.636 -6.223 1 93.19 151 THR B CA 1
ATOM 2558 C C . THR B 1 151 ? -2.141 0.403 -7.102 1 93.19 151 THR B C 1
ATOM 2560 O O . THR B 1 151 ? -1.484 -0.556 -6.688 1 93.19 151 THR B O 1
ATOM 2563 N N . TRP B 1 152 ? -2.762 0.45 -8.227 1 91.94 152 TRP B N 1
ATOM 2564 C CA . TRP B 1 152 ? -2.697 -0.668 -9.164 1 91.94 152 TRP B CA 1
ATOM 2565 C C . TRP B 1 152 ? -1.754 -0.356 -10.32 1 91.94 152 TRP B C 1
ATOM 2567 O O . TRP B 1 152 ? -1.799 0.737 -10.891 1 91.94 152 TRP B O 1
ATOM 2577 N N . HIS B 1 153 ? -0.729 -1.153 -10.438 1 83.12 153 HIS B N 1
ATOM 2578 C CA . HIS B 1 153 ? 0.192 -0.971 -11.547 1 83.12 153 HIS B CA 1
ATOM 2579 C C . HIS B 1 153 ? -0.177 -1.874 -12.719 1 83.12 153 HIS B C 1
ATOM 2581 O O . HIS B 1 153 ? -0.587 -3.02 -12.523 1 83.12 153 HIS B O 1
ATOM 2587 N N . THR B 1 154 ? -0.586 -1.245 -13.781 1 67.81 154 THR B N 1
ATOM 2588 C CA . THR B 1 154 ? -0.802 -2.023 -15 1 67.81 154 THR B CA 1
ATOM 2589 C C . THR B 1 154 ? 0.529 -2.406 -15.641 1 67.81 154 THR B C 1
ATOM 2591 O O . THR B 1 154 ? 1.479 -1.619 -15.633 1 67.81 154 THR B O 1
ATOM 2594 N N . HIS B 1 155 ? 1.084 -3.531 -15.336 1 57.06 155 HIS B N 1
ATOM 2595 C CA . HIS B 1 155 ? 2.26 -3.961 -16.078 1 57.06 155 HIS B CA 1
ATOM 2596 C C . HIS B 1 155 ? 2.209 -3.459 -17.531 1 57.06 155 HIS B C 1
ATOM 2598 O O . HIS B 1 155 ? 1.316 -3.838 -18.281 1 57.06 155 HIS B O 1
ATOM 2604 N N . ASN B 1 156 ? 2.385 -2.217 -17.875 1 44.47 156 ASN B N 1
ATOM 2605 C CA . ASN B 1 156 ? 2.867 -2.045 -19.234 1 44.47 156 ASN B CA 1
ATOM 2606 C C . ASN B 1 156 ? 4.023 -2.988 -19.547 1 44.47 156 ASN B C 1
ATOM 2608 O O . ASN B 1 156 ? 5.09 -2.893 -18.938 1 44.47 156 ASN B O 1
ATOM 2612 N N . ASP B 1 157 ? 3.955 -4.238 -19.672 1 41.94 157 ASP B N 1
ATOM 2613 C CA . ASP B 1 157 ? 4.891 -4.926 -20.562 1 41.94 157 ASP B CA 1
ATOM 2614 C C . ASP B 1 157 ? 5.363 -3.998 -21.672 1 41.94 157 ASP B C 1
ATOM 2616 O O . ASP B 1 157 ? 5.68 -4.453 -22.781 1 41.94 157 ASP B O 1
ATOM 2620 N N . ASN B 1 158 ? 5.117 -2.809 -21.812 1 38.69 158 ASN B N 1
ATOM 2621 C CA . ASN B 1 158 ? 5.84 -2.109 -22.859 1 38.69 158 ASN B CA 1
ATOM 2622 C C . ASN B 1 158 ? 7.344 -2.361 -22.766 1 38.69 158 ASN B C 1
ATOM 2624 O O . ASN B 1 158 ? 7.984 -1.971 -21.797 1 38.69 158 ASN B O 1
ATOM 2628 N N . GLU B 1 159 ? 7.871 -3.568 -23.156 1 38.34 159 GLU B N 1
ATOM 2629 C CA . GLU B 1 159 ? 9.055 -3.684 -24 1 38.34 159 GLU B CA 1
ATOM 2630 C C . GLU B 1 159 ? 9.289 -2.404 -24.797 1 38.34 159 GLU B C 1
ATOM 2632 O O . GLU B 1 159 ? 8.406 -1.943 -25.516 1 38.34 159 GLU B O 1
ATOM 2637 N N . ASP B 1 160 ? 9.922 -1.472 -24.297 1 37.69 160 ASP B N 1
ATOM 2638 C CA . ASP B 1 160 ? 10.57 -0.458 -25.109 1 37.69 160 ASP B CA 1
ATOM 2639 C C . ASP B 1 160 ? 10.922 -1.013 -26.484 1 37.69 160 ASP B C 1
ATOM 2641 O O . ASP B 1 160 ? 11.734 -1.934 -26.609 1 37.69 160 ASP B O 1
ATOM 2645 N N . ASP B 1 161 ? 9.992 -1.245 -27.375 1 36.12 161 ASP B N 1
ATOM 2646 C CA . ASP B 1 161 ? 10.258 -1.186 -28.797 1 36.12 161 ASP B CA 1
ATOM 2647 C C . ASP B 1 161 ? 11.25 -0.071 -29.141 1 36.12 161 ASP B C 1
ATOM 2649 O O . ASP B 1 161 ? 11 1.097 -28.828 1 36.12 161 ASP B O 1
ATOM 2653 N N . ASP B 1 162 ? 12.562 -0.305 -29.172 1 36.25 162 ASP B N 1
ATOM 2654 C CA . ASP B 1 162 ? 13.492 0.458 -30 1 36.25 162 ASP B CA 1
ATOM 2655 C C . ASP B 1 162 ? 12.867 0.816 -31.344 1 36.25 162 ASP B C 1
ATOM 2657 O O . ASP B 1 162 ? 12.547 -0.068 -32.156 1 36.25 162 ASP B O 1
ATOM 2661 N N . LYS B 1 163 ? 12.047 1.847 -31.547 1 31.72 163 LYS B N 1
ATOM 2662 C CA . LYS B 1 163 ? 11.859 2.504 -32.844 1 31.72 163 LYS B CA 1
ATOM 2663 C C . LYS B 1 163 ? 13.18 2.639 -33.594 1 31.72 163 LYS B C 1
ATOM 2665 O O . LYS B 1 163 ? 14.086 3.334 -33.125 1 31.72 163 LYS B O 1
ATOM 2670 N N . LYS B 1 164 ? 13.594 1.562 -34.406 1 32.47 164 LYS B N 1
ATOM 2671 C CA . LYS B 1 164 ? 14.367 1.725 -35.625 1 32.47 164 LYS B CA 1
ATOM 2672 C C . LYS B 1 164 ? 13.734 2.77 -36.562 1 32.47 164 LYS B C 1
ATOM 2674 O O . LYS B 1 164 ? 12.633 2.564 -37.062 1 32.47 164 LYS B O 1
ATOM 2679 N N . GLY B 1 165 ? 13.664 4.016 -36.25 1 25.05 165 GLY B N 1
ATOM 2680 C CA . GLY B 1 165 ? 13.562 4.926 -37.375 1 25.05 165 GLY B CA 1
ATOM 2681 C C . GLY B 1 165 ? 14.438 4.516 -38.562 1 25.05 165 GLY B C 1
ATOM 2682 O O . GLY B 1 165 ? 15.469 3.871 -38.375 1 25.05 165 GLY B O 1
ATOM 2683 N N . ASP B 1 166 ? 13.859 4.586 -39.875 1 24.31 166 ASP B N 1
ATOM 2684 C CA . ASP B 1 166 ? 14.492 4.863 -41.156 1 24.31 166 ASP B CA 1
ATOM 2685 C C . ASP B 1 166 ? 15.578 5.926 -41.031 1 24.31 166 ASP B C 1
ATOM 2687 O O . ASP B 1 166 ? 15.43 6.871 -40.25 1 24.31 166 ASP B O 1
#

Solvent-accessible surface area (backbone atoms only — not comparable to full-atom values): 20598 Å² total; per-residue (Å²): 134,85,77,72,76,77,76,73,70,71,70,74,66,78,68,76,78,78,83,83,48,77,64,43,66,77,48,73,49,77,56,97,90,36,55,29,32,31,32,30,38,60,97,50,59,73,89,68,42,48,76,40,51,55,89,77,56,92,50,67,66,54,52,49,52,43,51,50,52,50,51,53,52,48,44,54,54,61,57,64,44,59,69,71,63,61,55,65,74,73,60,66,54,44,76,68,57,73,59,54,80,60,42,56,82,46,74,47,51,88,83,76,49,57,28,30,33,34,32,33,54,99,49,93,56,66,30,58,32,51,38,80,55,41,54,69,77,38,37,67,46,50,45,51,46,49,64,75,65,66,77,83,79,74,80,69,73,71,67,79,73,80,78,74,72,134,135,84,75,74,75,76,76,71,70,69,71,74,66,78,69,76,78,78,82,83,49,78,64,44,64,77,47,74,48,76,56,96,91,36,54,28,33,30,32,30,38,61,97,49,60,72,91,68,40,46,77,41,50,55,90,78,57,92,51,67,67,53,51,50,52,44,51,52,53,49,51,53,52,49,46,53,55,60,56,63,44,58,67,71,64,60,56,65,75,74,61,68,56,44,78,69,56,73,61,55,78,60,43,56,81,45,72,48,51,88,83,76,49,58,29,30,32,33,33,33,54,100,48,94,55,66,28,58,33,52,39,80,54,41,53,68,77,40,36,68,48,50,44,50,46,50,63,76,65,66,78,84,78,74,79,69,74,69,67,78,71,78,80,77,73,133